Protein AF-A0A920TBV3-F1 (afdb_monomer)

Radius of gyration: 23.49 Å; Cα contacts (8 Å, |Δi|>4): 443; chains: 1; bounding box: 62×36×68 Å

Nearest PDB structures (foldseek):
  8fx2-assembly1_B  TM=3.807E-01  e=3.165E-02  Trypanosoma cruzi strain CL Brener

Solvent-accessible surface area (backbone atoms only — not comparable to full-atom values): 13407 Å² total; per-residue (Å²): 108,75,65,58,56,52,47,64,59,54,73,73,50,87,74,65,96,73,76,59,89,87,76,47,72,62,68,48,70,48,82,49,73,48,79,57,37,77,39,73,70,35,31,62,50,52,46,48,51,38,31,57,55,34,63,63,58,87,70,88,79,91,67,66,58,40,79,36,82,39,82,40,83,41,77,34,73,64,90,49,93,34,76,65,53,55,53,36,45,74,73,77,37,82,72,70,60,22,64,44,75,42,77,39,79,41,80,35,70,49,80,57,41,19,37,40,36,37,51,46,20,62,88,33,66,90,49,45,37,37,52,49,23,22,48,67,77,38,49,93,36,40,36,83,44,40,33,31,28,8,52,51,67,45,83,38,44,64,67,44,49,69,61,22,60,41,68,24,32,54,38,60,35,42,58,36,52,26,51,51,32,63,76,69,64,54,58,32,38,34,41,38,37,67,45,81,33,58,66,62,55,76,70,36,34,51,49,38,52,75,18,46,26,29,39,36,30,46,54,85,74,80,69,87,38,43,53,63,90,40,44,79,42,79,43,69,30,59,76,133

Sequence (240 aa):
MLFEAVRRIVEEWPQPPEPIPGRSLSDVIEETGFEVRKHRSCRRELRWIFRRIGGRTFGGGGGPRRLSPRPSPVATPVPTFDRRSVVMRALGTVPLLYRHEVTGREWAPHDEKVHVYLDVSGSMDAVIASVYGAVLDSLEFVHGRIHLFSTKVKDISLRQLSYGACESTGGTSIGCVAEHIREHRVQKAVILTDGYVGIPNGDDEKVLRDTRLGVALVGDMQTGSDLAEVADEWVKLQVD

Mean predicted aligned error: 12.9 Å

pLDDT: mean 80.92, std 16.46, range [40.19, 97.69]

Secondary structure (DSSP, 8-state):
-HHHHHHHHHTTSPPPSSPPTTTSGGGPPEEEE-PPP--STTHHHHHHHHHHHHT--SS---PPEEEEEEEEEEEESS----HHHHHHHHTT---S-EEEEEEEEEEEE---PEEEEEE-SGGGTTTHHHHHHHHHTTGGGEEEEEEEESSSEEEEEHHHHHTTEEEE-S---SHHHHHHHHHHT--EEEEEESS-S----HHHHHHHHHSEEEEEEESS--S--TTTTT-SEEEEE---

Foldseek 3Di:
DVVVVVVVVVVPDDDDPDDDPPPDLLNDKDKDFDAADQDDQQQVQVLVQLCVLQPVDPDDDDAQWAFAFDWDKDWDQDDDDDPVQVVCVVVVHHDSTDIDTDRGRDRHGPLPAAAEEEEPAPVCVVPLSNVLNSCLSNVSRYDQWHFYDFPATDTDGNVCSNRGIDIGSNHAALQNVLVVCVVVVAQTYEYEELQPRAADDDSSLVSLQNHQYEYEHEDDDPPCGSCNSRYPYYHYRDGD

Structure (mmCIF, N/CA/C/O backbone):
data_AF-A0A920TBV3-F1
#
_entry.id   AF-A0A920TBV3-F1
#
loop_
_atom_site.group_PDB
_atom_site.id
_atom_site.type_symbol
_atom_site.label_atom_id
_atom_site.label_alt_id
_atom_site.label_comp_id
_atom_site.label_asym_id
_atom_site.label_entity_id
_atom_site.label_seq_id
_atom_site.pdbx_PDB_ins_code
_atom_site.Cartn_x
_atom_site.Cartn_y
_atom_site.Cartn_z
_atom_site.occupancy
_atom_site.B_iso_or_equiv
_atom_site.auth_seq_id
_atom_site.auth_comp_id
_atom_site.auth_asym_id
_atom_site.auth_atom_id
_atom_site.pdbx_PDB_model_num
ATOM 1 N N . MET A 1 1 ? 19.435 18.647 -12.307 1.00 49.31 1 MET A N 1
ATOM 2 C CA . MET A 1 1 ? 19.926 19.326 -13.533 1.00 49.31 1 MET A CA 1
ATOM 3 C C . MET A 1 1 ? 20.751 18.406 -14.438 1.00 49.31 1 MET A C 1
ATOM 5 O O . MET A 1 1 ? 20.175 17.887 -15.378 1.00 49.31 1 MET A O 1
ATOM 9 N N . LEU A 1 2 ? 22.052 18.155 -14.201 1.00 41.00 2 LEU A N 1
ATOM 10 C CA . LEU A 1 2 ? 22.854 17.307 -15.114 1.00 41.00 2 LEU A CA 1
ATOM 11 C C . LEU A 1 2 ? 22.461 15.822 -15.030 1.00 41.00 2 LEU A C 1
ATOM 13 O O . LEU A 1 2 ? 22.341 15.155 -16.049 1.00 41.00 2 LEU A O 1
ATOM 17 N N . PHE A 1 3 ? 22.213 15.329 -13.816 1.00 40.84 3 PHE A N 1
ATOM 18 C CA . PHE A 1 3 ? 21.870 13.927 -13.576 1.00 40.84 3 PHE A CA 1
ATOM 19 C C . PHE A 1 3 ? 20.485 13.560 -14.132 1.00 40.84 3 PHE A C 1
ATOM 21 O O . PHE A 1 3 ? 20.364 12.585 -14.860 1.00 40.84 3 PHE A O 1
ATOM 28 N N . GLU A 1 4 ? 19.469 14.398 -13.902 1.00 42.03 4 GLU A N 1
ATOM 29 C CA . GLU A 1 4 ? 18.133 14.239 -14.509 1.00 42.03 4 GLU A CA 1
ATOM 30 C C . GLU A 1 4 ? 18.167 14.302 -16.038 1.00 42.03 4 GLU A C 1
ATOM 32 O O . GLU A 1 4 ? 17.488 13.520 -16.695 1.00 42.03 4 GLU A O 1
ATOM 37 N N . ALA A 1 5 ? 18.964 15.209 -16.617 1.00 45.03 5 ALA A N 1
ATOM 38 C CA . ALA A 1 5 ? 19.096 15.313 -18.068 1.00 45.03 5 ALA A CA 1
ATOM 39 C C . ALA A 1 5 ? 19.735 14.051 -18.666 1.00 45.03 5 ALA A C 1
ATOM 41 O O . ALA A 1 5 ? 19.277 13.562 -19.692 1.00 45.03 5 ALA A O 1
ATOM 42 N N . VAL A 1 6 ? 20.752 13.495 -18.000 1.00 53.72 6 VAL A N 1
ATOM 43 C CA . VAL A 1 6 ? 21.369 12.222 -18.393 1.00 53.72 6 VAL A CA 1
ATOM 44 C C . VAL A 1 6 ? 20.390 11.058 -18.205 1.00 53.72 6 VAL A C 1
ATOM 46 O O . VAL A 1 6 ? 20.301 10.210 -19.087 1.00 53.72 6 VAL A O 1
ATOM 49 N N . ARG A 1 7 ? 19.603 11.032 -17.121 1.00 49.56 7 ARG A N 1
ATOM 50 C CA . ARG A 1 7 ? 18.625 9.964 -16.853 1.00 49.56 7 ARG A CA 1
ATOM 51 C C . ARG A 1 7 ? 17.539 9.897 -17.926 1.00 49.56 7 ARG A C 1
ATOM 53 O O . ARG A 1 7 ? 17.288 8.825 -18.463 1.00 49.56 7 ARG A O 1
ATOM 60 N N . ARG A 1 8 ? 16.997 11.053 -18.317 1.00 53.03 8 ARG A N 1
ATOM 61 C CA . ARG A 1 8 ? 15.978 11.173 -19.372 1.00 53.03 8 ARG A CA 1
ATOM 62 C C . ARG A 1 8 ? 16.467 10.679 -20.737 1.00 53.03 8 ARG A C 1
ATOM 64 O O . ARG A 1 8 ? 15.687 10.153 -21.513 1.00 53.03 8 ARG A O 1
ATOM 71 N N . ILE A 1 9 ? 17.763 10.840 -21.019 1.00 58.75 9 ILE A N 1
ATOM 72 C CA . ILE A 1 9 ? 18.403 10.342 -22.249 1.00 58.75 9 ILE A CA 1
ATOM 73 C C . ILE A 1 9 ? 18.605 8.820 -22.187 1.00 58.75 9 ILE A C 1
ATOM 75 O O . ILE A 1 9 ? 18.466 8.135 -23.195 1.00 58.75 9 ILE A O 1
ATOM 79 N N . VAL A 1 10 ? 18.945 8.279 -21.014 1.00 56.09 10 VAL A N 1
ATOM 80 C CA . VAL A 1 10 ? 19.220 6.844 -20.832 1.00 56.09 10 VAL A CA 1
ATOM 81 C C . VAL A 1 10 ? 17.932 6.010 -20.787 1.00 56.09 10 VAL A C 1
ATOM 83 O O . VAL A 1 10 ? 17.954 4.861 -21.219 1.00 56.09 10 VAL A O 1
ATOM 86 N N . GLU A 1 11 ? 16.812 6.583 -20.334 1.00 56.66 11 GLU A N 1
ATOM 87 C CA . GLU A 1 11 ? 15.482 5.945 -20.333 1.00 56.66 11 GLU A CA 1
ATOM 88 C C . GLU A 1 11 ? 14.996 5.550 -21.746 1.00 56.66 11 GLU A C 1
ATOM 90 O O . GLU A 1 11 ? 14.271 4.568 -21.887 1.00 56.66 11 GLU A O 1
ATOM 95 N N . GLU A 1 12 ? 15.433 6.252 -22.799 1.00 52.28 12 GLU A N 1
ATOM 96 C CA . GLU A 1 12 ? 15.078 5.950 -24.199 1.00 52.28 12 GLU A CA 1
ATOM 97 C C . GLU A 1 12 ? 15.989 4.892 -24.858 1.00 52.28 12 GLU A C 1
ATOM 99 O O . GLU A 1 12 ? 15.720 4.447 -25.979 1.00 52.28 12 GLU A O 1
ATOM 104 N N . TRP A 1 13 ? 17.077 4.470 -24.202 1.00 60.38 13 TRP A N 1
ATOM 105 C CA . TRP A 1 13 ? 18.029 3.528 -24.795 1.00 60.38 13 TRP A CA 1
ATOM 106 C C . TRP A 1 13 ? 17.549 2.078 -24.609 1.00 60.38 13 TRP A C 1
ATOM 108 O O . TRP A 1 13 ? 17.275 1.678 -23.474 1.00 60.38 13 TRP A O 1
ATOM 118 N N . PRO A 1 14 ? 17.489 1.241 -25.668 1.00 49.69 14 PRO A N 1
ATOM 119 C CA . PRO A 1 14 ? 17.268 -0.195 -25.517 1.00 49.69 14 PRO A CA 1
ATOM 120 C C . PRO A 1 14 ? 18.232 -0.801 -24.498 1.00 49.69 14 PRO A C 1
ATOM 122 O O . PRO A 1 14 ? 19.454 -0.769 -24.677 1.00 49.69 14 PRO A O 1
ATOM 125 N N . GLN A 1 15 ? 17.667 -1.363 -23.430 1.00 56.78 15 GLN A N 1
ATOM 126 C CA . GLN A 1 15 ? 18.458 -2.062 -22.431 1.00 56.78 15 GLN A CA 1
ATOM 127 C C . GLN A 1 15 ? 19.071 -3.327 -23.044 1.00 56.78 15 GLN A C 1
ATOM 129 O O . GLN A 1 15 ? 18.420 -4.005 -23.848 1.00 56.78 15 GLN A O 1
ATOM 134 N N . PRO A 1 16 ? 20.329 -3.654 -22.700 1.00 56.53 16 PRO A N 1
ATOM 135 C CA . PRO A 1 16 ? 20.954 -4.876 -23.173 1.00 56.53 16 PRO A CA 1
ATOM 136 C C . PRO A 1 16 ? 20.137 -6.098 -22.715 1.00 56.53 16 PRO A C 1
ATOM 138 O O . PRO A 1 16 ? 19.630 -6.101 -21.593 1.00 56.53 16 PRO A O 1
ATOM 141 N N . PRO A 1 17 ? 20.030 -7.145 -23.553 1.00 53.00 17 PRO A N 1
ATOM 142 C CA . PRO A 1 17 ? 19.180 -8.309 -23.289 1.00 53.00 17 PRO A CA 1
ATOM 143 C C . PRO A 1 17 ? 19.565 -9.083 -22.017 1.00 53.00 17 PRO A C 1
ATOM 145 O O . PRO A 1 17 ? 18.722 -9.770 -21.452 1.00 53.00 17 PRO A O 1
ATOM 148 N N . GLU A 1 18 ? 20.805 -8.938 -21.540 1.00 51.25 18 GLU A N 1
ATOM 149 C CA . GLU A 1 18 ? 21.255 -9.426 -20.233 1.00 51.25 18 GLU A CA 1
ATOM 150 C C . GLU A 1 18 ? 21.965 -8.290 -19.472 1.00 51.25 18 GLU A C 1
ATOM 152 O O . GLU A 1 18 ? 23.144 -8.007 -19.720 1.00 51.25 18 GLU A O 1
ATOM 157 N N . PRO A 1 19 ? 21.267 -7.587 -18.563 1.00 54.66 19 PRO A N 1
ATOM 158 C CA . PRO A 1 19 ? 21.886 -6.567 -17.733 1.00 54.66 19 PRO A CA 1
ATOM 159 C C . PRO A 1 19 ? 22.859 -7.205 -16.733 1.00 54.66 19 PRO A C 1
ATOM 161 O O . PRO A 1 19 ? 22.507 -8.112 -15.983 1.00 54.66 19 PRO A O 1
ATOM 164 N N . ILE A 1 20 ? 24.101 -6.712 -16.705 1.00 50.09 20 ILE A N 1
ATOM 165 C CA . ILE A 1 20 ? 25.122 -7.159 -15.749 1.00 50.09 20 ILE A CA 1
ATOM 166 C C . ILE A 1 20 ? 24.828 -6.512 -14.383 1.00 50.09 20 ILE A C 1
ATOM 168 O O . ILE A 1 20 ? 24.880 -5.277 -14.294 1.00 50.09 20 ILE A O 1
ATOM 172 N N . PRO A 1 21 ? 24.586 -7.301 -13.316 1.00 45.06 21 PRO A N 1
ATOM 173 C CA . PRO A 1 21 ? 24.271 -6.771 -11.992 1.00 45.06 21 PRO A CA 1
ATOM 174 C C . PRO A 1 21 ? 25.333 -5.779 -11.500 1.00 45.06 21 PRO A C 1
ATOM 176 O O . PRO A 1 21 ? 26.530 -6.078 -11.514 1.00 45.06 21 PRO A O 1
ATOM 179 N N . GLY A 1 22 ? 24.905 -4.590 -11.067 1.00 47.72 22 GLY A N 1
ATOM 180 C CA . GLY A 1 22 ? 25.794 -3.581 -10.473 1.00 47.72 22 GLY A CA 1
ATOM 181 C C . GLY A 1 22 ? 26.570 -2.704 -11.465 1.00 47.72 22 GLY A C 1
ATOM 182 O O . GLY A 1 22 ? 27.401 -1.902 -11.039 1.00 47.72 22 GLY A O 1
ATOM 183 N N . ARG A 1 23 ? 26.312 -2.821 -12.777 1.00 48.50 23 ARG A N 1
ATOM 184 C CA . ARG A 1 23 ? 26.800 -1.873 -13.803 1.00 48.50 23 ARG A CA 1
ATOM 185 C C . ARG A 1 23 ? 25.695 -1.052 -14.468 1.00 48.50 23 ARG A C 1
ATOM 187 O O . ARG A 1 23 ? 26.009 -0.140 -15.230 1.00 48.50 23 ARG A O 1
ATOM 194 N N . SER A 1 24 ? 24.430 -1.353 -14.179 1.00 52.62 24 SER A N 1
ATOM 195 C CA . SER A 1 24 ? 23.296 -0.549 -14.626 1.00 52.62 24 SER A CA 1
ATOM 196 C C . SER A 1 24 ? 23.027 0.590 -13.641 1.00 52.62 24 SER A C 1
ATOM 198 O O . SER A 1 24 ? 22.967 0.364 -12.433 1.00 52.62 24 SER A O 1
ATOM 200 N N . LE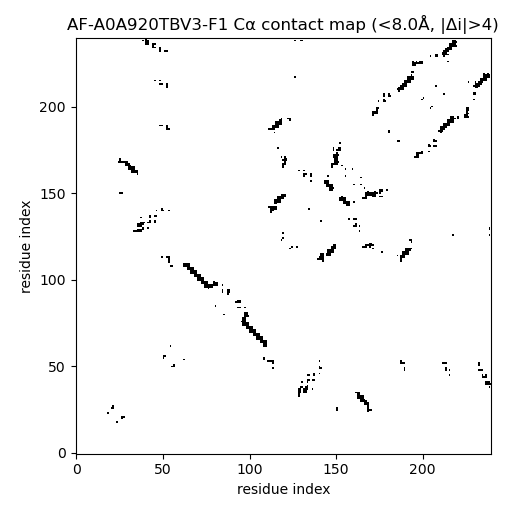U A 1 25 ? 22.815 1.813 -14.142 1.00 53.03 25 LEU A N 1
ATOM 201 C CA . LEU A 1 25 ? 22.320 2.928 -13.319 1.00 53.03 25 LEU A CA 1
ATOM 202 C C . LEU A 1 25 ? 20.953 2.598 -12.690 1.00 53.03 25 LEU A C 1
ATOM 204 O O . LEU A 1 25 ? 20.661 3.079 -11.604 1.00 53.03 25 LEU A O 1
ATOM 208 N N . SER A 1 26 ? 20.171 1.706 -13.314 1.00 52.00 26 SER A N 1
ATOM 209 C CA . SER A 1 26 ? 18.877 1.214 -12.817 1.00 52.00 26 SER A CA 1
ATOM 210 C C . SER A 1 26 ? 18.967 0.372 -11.535 1.00 52.00 26 SER A C 1
ATOM 212 O O . SER A 1 26 ? 17.932 0.006 -10.983 1.00 52.00 26 SER A O 1
ATOM 214 N N . ASP A 1 27 ? 20.175 0.004 -11.091 1.00 54.09 27 ASP A N 1
ATOM 215 C CA . ASP A 1 27 ? 20.407 -0.768 -9.863 1.00 54.09 27 ASP A CA 1
ATOM 216 C C . ASP A 1 27 ? 20.776 0.107 -8.655 1.00 54.09 27 ASP A C 1
ATOM 218 O O . ASP A 1 27 ? 20.788 -0.397 -7.528 1.00 54.09 27 ASP A O 1
ATOM 222 N N . VAL A 1 28 ? 21.106 1.385 -8.872 1.00 62.38 28 VAL A N 1
ATOM 223 C CA . VAL A 1 28 ? 21.530 2.302 -7.807 1.00 62.38 28 VAL A CA 1
ATOM 224 C C . VAL A 1 28 ? 20.290 2.878 -7.130 1.00 62.38 28 VAL A C 1
ATOM 226 O O . VAL A 1 28 ? 19.485 3.543 -7.771 1.00 62.38 28 VAL A O 1
ATOM 229 N N . ILE A 1 29 ? 20.134 2.605 -5.835 1.00 63.88 29 ILE A N 1
ATOM 230 C CA . ILE A 1 29 ? 19.039 3.147 -5.025 1.00 63.88 29 ILE A CA 1
ATOM 231 C C . ILE A 1 29 ? 19.436 4.542 -4.542 1.00 63.88 29 ILE A C 1
ATOM 233 O O . ILE A 1 29 ? 20.447 4.700 -3.856 1.00 63.88 29 ILE A O 1
ATOM 237 N N . GLU A 1 30 ? 18.625 5.540 -4.874 1.00 70.44 30 GLU A N 1
ATOM 238 C CA . GLU A 1 30 ? 18.703 6.877 -4.297 1.00 70.44 30 GLU A CA 1
ATOM 239 C C . GLU A 1 30 ? 17.769 6.963 -3.082 1.00 70.44 30 GLU A C 1
ATOM 241 O O . GLU A 1 30 ? 16.560 6.745 -3.190 1.00 70.44 30 GLU A O 1
ATOM 246 N N . GLU A 1 31 ? 18.333 7.279 -1.912 1.00 75.00 31 GLU A N 1
ATOM 247 C CA . GLU A 1 31 ? 17.559 7.575 -0.704 1.00 75.00 31 GLU A CA 1
ATOM 248 C C . GLU A 1 31 ? 17.212 9.068 -0.675 1.00 75.00 31 GLU A C 1
ATOM 250 O O . GLU A 1 31 ? 18.088 9.934 -0.609 1.00 75.00 31 GLU A O 1
ATOM 255 N N . THR A 1 32 ? 15.920 9.381 -0.707 1.00 78.38 32 THR A N 1
ATOM 256 C CA . THR A 1 32 ? 15.399 10.748 -0.645 1.00 78.38 32 THR A CA 1
ATOM 257 C C . THR A 1 32 ? 14.292 10.865 0.403 1.00 78.38 32 THR A C 1
ATOM 259 O O . THR A 1 32 ? 13.754 9.877 0.910 1.00 78.38 32 THR A O 1
ATOM 262 N N . GLY A 1 33 ? 13.971 12.102 0.785 1.00 77.81 33 GLY A N 1
ATOM 263 C CA . GLY A 1 33 ? 12.898 12.399 1.726 1.00 77.81 33 GLY A CA 1
ATOM 264 C C . GLY A 1 33 ? 12.093 13.612 1.282 1.00 77.81 33 GLY A C 1
ATOM 265 O O . GLY A 1 33 ? 12.650 14.560 0.730 1.00 77.81 33 GLY A O 1
ATOM 266 N N . PHE A 1 34 ? 10.789 13.597 1.545 1.00 85.12 34 PHE A N 1
ATOM 267 C CA . PHE A 1 34 ? 9.892 14.719 1.264 1.00 85.12 34 PHE A CA 1
ATOM 268 C C . PHE A 1 34 ? 8.886 14.937 2.398 1.00 85.12 34 PHE A C 1
ATOM 270 O O . PHE A 1 34 ? 8.610 14.051 3.204 1.00 85.12 34 PHE A O 1
ATOM 277 N N . GLU A 1 35 ? 8.297 16.131 2.464 1.00 84.88 35 GLU A N 1
ATOM 278 C CA . GLU A 1 35 ? 7.213 16.401 3.408 1.00 84.88 35 GLU A CA 1
ATOM 279 C C . GLU A 1 35 ? 5.905 15.763 2.920 1.00 84.88 35 GLU A C 1
ATOM 281 O O . GLU A 1 35 ? 5.430 16.035 1.815 1.00 84.88 35 GLU A O 1
ATOM 286 N N . VAL A 1 36 ? 5.300 14.914 3.753 1.00 84.00 36 VAL A N 1
ATOM 287 C CA . VAL A 1 36 ? 4.066 14.204 3.402 1.00 84.00 36 VAL A CA 1
ATOM 288 C C . VAL A 1 36 ? 2.861 15.140 3.479 1.00 84.00 36 VAL A C 1
ATOM 290 O O . VAL A 1 36 ? 2.562 15.710 4.530 1.00 84.00 36 VAL A O 1
ATOM 293 N N . ARG A 1 37 ? 2.102 15.238 2.383 1.00 78.62 37 ARG A N 1
ATOM 294 C CA . ARG A 1 37 ? 0.904 16.083 2.294 1.00 78.62 37 ARG A CA 1
ATOM 295 C C . ARG A 1 37 ? -0.355 15.241 2.422 1.00 78.62 37 ARG A C 1
ATOM 297 O O . ARG A 1 37 ? -0.585 14.310 1.660 1.00 78.62 37 ARG A O 1
ATOM 304 N N . LYS A 1 38 ? -1.226 15.581 3.374 1.00 71.56 38 LYS A N 1
ATOM 305 C CA . LYS A 1 38 ? -2.523 14.903 3.516 1.00 71.56 38 LYS A CA 1
ATOM 306 C C . LYS A 1 38 ? -3.524 15.452 2.508 1.00 71.56 38 LYS A C 1
ATOM 308 O O . LYS A 1 38 ? -4.076 16.529 2.723 1.00 71.56 38 LYS A O 1
ATOM 313 N N . HIS A 1 39 ? -3.798 14.692 1.451 1.00 67.69 39 HIS A N 1
ATOM 314 C CA . HIS A 1 39 ? -4.766 15.081 0.431 1.00 67.69 39 HIS A CA 1
ATOM 315 C C . HIS A 1 39 ? -6.137 14.421 0.644 1.00 67.69 39 HIS A C 1
ATOM 317 O O . HIS A 1 39 ? -6.237 13.219 0.897 1.00 67.69 39 HIS A O 1
ATOM 323 N N . ARG A 1 40 ? -7.224 15.202 0.561 1.00 66.31 40 ARG A N 1
ATOM 324 C CA . ARG A 1 40 ? -8.587 14.681 0.792 1.00 66.31 40 ARG A CA 1
ATOM 325 C C . ARG A 1 40 ? -9.162 13.950 -0.420 1.00 66.31 40 ARG A C 1
ATOM 327 O O . ARG A 1 40 ? -9.935 13.018 -0.207 1.00 66.31 40 ARG A O 1
ATOM 334 N N . SER A 1 41 ? -8.800 14.357 -1.639 1.00 69.44 41 SER A N 1
ATOM 335 C CA . SER A 1 41 ? -9.405 13.841 -2.876 1.00 69.44 41 SER A CA 1
ATOM 336 C C . SER A 1 41 ? -9.110 12.364 -3.126 1.00 69.44 41 SER A C 1
ATOM 338 O O . SER A 1 41 ? -10.007 11.697 -3.599 1.00 69.44 41 SER A O 1
ATOM 340 N N . CYS A 1 42 ? -7.931 11.837 -2.764 1.00 78.25 42 CYS A N 1
ATOM 341 C CA . CYS A 1 42 ? -7.560 10.429 -2.998 1.00 78.25 42 CYS A CA 1
ATOM 342 C C . CYS A 1 42 ? -7.999 9.483 -1.875 1.00 78.25 42 CYS A C 1
ATOM 344 O O . CYS A 1 42 ? -7.968 8.257 -2.010 1.00 78.25 42 CYS A O 1
ATOM 346 N N . ARG A 1 43 ? -8.347 10.042 -0.709 1.00 84.44 43 ARG A N 1
ATOM 347 C CA . ARG A 1 43 ? -8.594 9.266 0.510 1.00 84.44 43 ARG A CA 1
ATOM 348 C C . ARG A 1 43 ? -9.794 8.337 0.344 1.00 84.44 43 ARG A C 1
ATOM 350 O O . ARG A 1 43 ? -9.785 7.224 0.864 1.00 84.44 43 ARG A O 1
ATOM 357 N N . ARG A 1 44 ? -10.859 8.790 -0.318 1.00 88.75 44 ARG A N 1
ATOM 358 C CA . ARG A 1 44 ? -12.102 8.015 -0.441 1.00 88.75 44 ARG A CA 1
ATOM 359 C C . ARG A 1 44 ? -11.888 6.778 -1.316 1.00 88.75 44 ARG A C 1
ATOM 361 O O . ARG A 1 44 ? -12.344 5.697 -0.957 1.00 88.75 44 ARG A O 1
ATOM 368 N N . GLU A 1 45 ? -11.160 6.949 -2.403 1.00 91.50 45 GLU A N 1
ATOM 369 C CA . GLU A 1 45 ? -10.853 5.987 -3.452 1.00 91.50 45 GLU A CA 1
ATOM 370 C C . GLU A 1 45 ? -9.896 4.917 -2.919 1.00 91.50 45 GLU A C 1
ATOM 372 O O . GLU A 1 45 ? -10.198 3.727 -3.014 1.00 91.50 45 GLU A O 1
ATOM 377 N N . LEU A 1 46 ? -8.824 5.322 -2.222 1.00 91.69 46 LEU A N 1
ATOM 378 C CA . LEU A 1 46 ? -7.929 4.380 -1.541 1.00 91.69 46 LEU A CA 1
ATOM 379 C C . LEU A 1 46 ? -8.652 3.566 -0.466 1.00 91.69 46 LEU A C 1
ATOM 381 O O . LEU A 1 46 ? -8.526 2.344 -0.400 1.00 91.69 46 LEU A O 1
ATOM 385 N N . ARG A 1 47 ? -9.469 4.216 0.370 1.00 90.69 47 ARG A N 1
ATOM 386 C CA . ARG A 1 47 ? -10.256 3.497 1.383 1.00 90.69 47 ARG A CA 1
ATOM 387 C C . ARG A 1 47 ? -11.243 2.530 0.744 1.00 90.69 47 ARG A C 1
ATOM 389 O O . ARG A 1 47 ? -11.488 1.463 1.306 1.00 90.69 47 ARG A O 1
ATOM 396 N N . TRP A 1 48 ? -11.829 2.897 -0.392 1.00 90.75 48 TRP A N 1
ATOM 397 C CA . TRP A 1 48 ? -12.730 2.027 -1.133 1.00 90.75 48 TRP A CA 1
ATOM 398 C C . TRP A 1 48 ? -11.995 0.777 -1.632 1.00 90.75 48 TRP A C 1
ATOM 400 O O . TRP A 1 48 ? -12.409 -0.329 -1.273 1.00 90.75 48 TRP A O 1
ATOM 410 N N . ILE A 1 49 ? -10.871 0.931 -2.344 1.00 92.88 49 ILE A N 1
ATOM 411 C CA . ILE A 1 49 ? -10.152 -0.216 -2.918 1.00 92.88 49 ILE A CA 1
ATOM 412 C C . ILE A 1 49 ? -9.523 -1.098 -1.833 1.00 92.88 49 ILE A C 1
ATOM 414 O O . ILE A 1 49 ? -9.677 -2.318 -1.873 1.00 92.88 49 ILE A O 1
ATOM 418 N N . PHE A 1 50 ? -8.939 -0.517 -0.776 1.00 92.00 50 PHE A N 1
ATOM 419 C CA . PHE A 1 50 ? -8.398 -1.299 0.341 1.00 92.00 50 PHE A CA 1
ATOM 420 C C . PHE A 1 50 ? -9.477 -2.113 1.056 1.00 92.00 50 PHE A C 1
ATOM 422 O O . PHE A 1 50 ? -9.248 -3.262 1.432 1.00 92.00 50 PHE A O 1
ATOM 429 N N . ARG A 1 51 ? -10.686 -1.563 1.226 1.00 87.12 51 ARG A N 1
ATOM 430 C CA . ARG A 1 51 ? -11.810 -2.318 1.801 1.00 87.12 51 ARG A CA 1
ATOM 431 C C . ARG A 1 51 ? -12.282 -3.432 0.882 1.00 87.12 51 ARG A C 1
ATOM 433 O O . ARG A 1 51 ? -12.617 -4.514 1.373 1.00 87.12 51 ARG A O 1
ATOM 440 N N . ARG A 1 52 ? -12.340 -3.152 -0.420 1.00 87.69 52 ARG A N 1
ATOM 441 C CA . ARG A 1 52 ? -12.794 -4.088 -1.446 1.00 87.69 52 ARG A CA 1
ATOM 442 C C . ARG A 1 52 ? -11.870 -5.304 -1.509 1.00 87.69 52 ARG A C 1
ATOM 444 O O . ARG A 1 52 ? -12.355 -6.421 -1.328 1.00 87.69 52 ARG A O 1
ATOM 451 N N . ILE A 1 53 ? -10.561 -5.074 -1.623 1.00 89.56 53 ILE A N 1
ATOM 452 C CA . ILE A 1 53 ? -9.519 -6.112 -1.668 1.00 89.56 53 ILE A CA 1
ATOM 453 C C . ILE A 1 53 ? -9.329 -6.794 -0.306 1.00 89.56 53 ILE A C 1
ATOM 455 O O . ILE A 1 53 ? -9.316 -8.022 -0.218 1.00 89.56 53 ILE A O 1
ATOM 459 N N . GLY A 1 54 ? -9.300 -6.025 0.787 1.00 83.12 54 GLY A N 1
ATOM 460 C CA . GLY A 1 54 ? -9.150 -6.545 2.152 1.00 83.12 54 GLY A CA 1
ATOM 461 C C . GLY A 1 54 ? -10.284 -7.479 2.600 1.00 83.12 54 GLY A C 1
ATOM 462 O O . GLY A 1 54 ? -10.102 -8.281 3.516 1.00 83.12 54 GLY A O 1
ATOM 463 N N . GLY A 1 55 ? -11.443 -7.445 1.928 1.00 67.44 55 GLY A N 1
ATOM 464 C CA . GLY A 1 55 ? -12.588 -8.308 2.235 1.00 67.44 55 GLY A CA 1
ATOM 465 C C . GLY A 1 55 ? -13.568 -7.718 3.252 1.00 67.44 55 GLY A C 1
ATOM 466 O O . GLY A 1 55 ? -14.340 -8.455 3.860 1.00 67.44 55 GLY A O 1
ATOM 467 N N . ARG A 1 56 ? -13.589 -6.388 3.423 1.00 54.97 56 ARG A N 1
ATOM 468 C CA . ARG A 1 56 ? -14.681 -5.676 4.112 1.00 54.97 56 ARG A CA 1
ATOM 469 C C . ARG A 1 56 ? -15.757 -5.279 3.099 1.00 54.97 56 ARG A C 1
ATOM 471 O O . ARG A 1 56 ? -16.071 -4.093 2.956 1.00 54.97 56 ARG A O 1
ATOM 478 N N . THR A 1 57 ? -16.305 -6.248 2.369 1.00 43.97 57 THR A N 1
ATOM 479 C CA . THR A 1 57 ? -17.474 -6.002 1.520 1.00 43.97 57 THR A CA 1
ATOM 480 C C . THR A 1 57 ? -18.685 -5.656 2.387 1.00 43.97 57 THR A C 1
ATOM 482 O O . THR A 1 57 ? -18.964 -6.283 3.410 1.00 43.97 57 THR A O 1
ATOM 485 N N . PHE A 1 58 ? -19.397 -4.604 1.984 1.00 40.19 58 PHE A N 1
ATOM 486 C CA . PHE A 1 58 ? -20.784 -4.387 2.378 1.00 40.19 58 PHE A CA 1
ATOM 487 C C . PHE A 1 58 ? -21.596 -5.536 1.766 1.00 40.19 58 PHE A C 1
ATOM 489 O O . PHE A 1 58 ? -21.686 -5.624 0.547 1.00 40.19 58 PHE A O 1
ATOM 496 N N . GLY A 1 59 ? -22.144 -6.418 2.602 1.00 41.41 59 GLY A N 1
ATOM 497 C CA . GLY A 1 59 ? -22.996 -7.525 2.160 1.00 41.41 59 GLY A CA 1
ATOM 498 C C . GLY A 1 59 ? -22.233 -8.810 1.812 1.00 41.41 59 GLY A C 1
ATOM 499 O O . GLY A 1 59 ? -21.414 -8.835 0.905 1.00 41.41 59 GLY A O 1
ATOM 500 N N . GLY A 1 60 ? -22.529 -9.856 2.591 1.00 44.88 60 GLY A N 1
ATOM 501 C CA . GLY A 1 60 ? -22.347 -11.297 2.353 1.00 44.88 60 GLY A CA 1
ATOM 502 C C . GLY A 1 60 ? -21.282 -11.798 1.368 1.00 44.88 60 GLY A C 1
ATOM 503 O O . GLY A 1 60 ? -21.447 -11.678 0.163 1.00 44.88 60 GLY A O 1
ATOM 504 N N . GLY A 1 61 ? -20.289 -12.537 1.883 1.00 43.12 61 GLY A N 1
ATOM 505 C CA . GLY A 1 61 ? -19.576 -13.540 1.081 1.00 43.12 61 GLY A CA 1
ATOM 506 C C . GLY A 1 61 ? -18.167 -13.906 1.559 1.00 43.12 61 GLY A C 1
ATOM 507 O O . GLY A 1 61 ? -17.219 -13.170 1.326 1.00 43.12 61 GLY A O 1
ATOM 508 N N . GLY A 1 62 ? -18.030 -15.074 2.193 1.00 49.09 62 GLY A N 1
ATOM 509 C CA . GLY A 1 62 ? -16.956 -16.035 1.886 1.00 49.09 62 GLY A CA 1
ATOM 510 C C . GLY A 1 62 ? -15.516 -15.834 2.379 1.00 49.09 62 GLY A C 1
ATOM 511 O O . GLY A 1 62 ? -14.728 -16.755 2.204 1.00 49.09 62 GLY A O 1
ATOM 512 N N . GLY A 1 63 ? -15.129 -14.716 2.998 1.00 52.25 63 GLY A N 1
ATOM 513 C CA . GLY A 1 63 ? -13.773 -14.610 3.566 1.00 52.25 63 GLY A CA 1
ATOM 514 C C . GLY A 1 63 ? -13.571 -15.562 4.760 1.00 52.25 63 GLY A C 1
ATOM 515 O O . GLY A 1 63 ? -14.517 -15.725 5.542 1.00 52.25 63 GLY A O 1
ATOM 516 N N . PRO A 1 64 ? -12.376 -16.165 4.958 1.00 53.47 64 PRO A N 1
ATOM 517 C CA . PRO A 1 64 ? -12.111 -16.962 6.149 1.00 53.47 64 PRO A CA 1
ATOM 518 C C . PRO A 1 64 ? -12.419 -16.103 7.374 1.00 53.47 64 PRO A C 1
ATOM 520 O O . PRO A 1 64 ? -12.006 -14.948 7.472 1.00 53.47 64 PRO A O 1
ATOM 523 N N . ARG A 1 65 ? -13.228 -16.629 8.289 1.00 59.69 65 ARG A N 1
ATOM 524 C CA . ARG A 1 65 ? -13.514 -15.966 9.559 1.00 59.69 65 ARG A CA 1
ATOM 525 C C . ARG A 1 65 ? -12.621 -16.598 10.602 1.00 59.69 65 ARG A C 1
ATOM 527 O O . ARG A 1 65 ? -12.548 -17.821 10.686 1.00 59.69 65 ARG A O 1
ATOM 534 N N . ARG A 1 66 ? -11.959 -15.781 11.412 1.00 61.88 66 ARG A N 1
ATOM 535 C CA . ARG A 1 66 ? -11.212 -16.276 12.562 1.00 61.88 66 ARG A CA 1
ATOM 536 C C . ARG A 1 66 ? -11.994 -15.959 13.820 1.00 61.88 66 ARG A C 1
ATOM 538 O O . ARG A 1 66 ? -12.447 -14.833 14.023 1.00 61.88 66 ARG A O 1
ATOM 545 N N . LEU A 1 67 ? -12.127 -16.963 14.677 1.00 72.50 67 LEU A N 1
ATOM 546 C CA . LEU A 1 67 ? -12.637 -16.762 16.019 1.00 72.50 67 LEU A CA 1
ATOM 547 C C . LEU A 1 67 ? -11.652 -15.845 16.757 1.00 72.50 67 LEU A C 1
ATOM 549 O O . LEU A 1 67 ? -10.496 -16.210 16.980 1.00 72.50 67 LEU A O 1
ATOM 553 N N . SER A 1 68 ? -12.080 -14.626 17.065 1.00 66.56 68 SER A N 1
ATOM 554 C CA . SER A 1 68 ? -11.226 -13.608 17.677 1.00 66.56 68 SER A CA 1
ATOM 555 C C . SER A 1 68 ? -11.857 -13.101 18.974 1.00 66.56 68 SER A C 1
ATOM 557 O O . SER A 1 68 ? -13.076 -12.914 19.009 1.00 66.56 68 SER A O 1
ATOM 559 N N . PRO A 1 69 ? -11.066 -12.905 20.046 1.00 75.88 69 PRO A N 1
ATOM 560 C CA . PRO A 1 69 ? -11.546 -12.239 21.248 1.00 75.88 69 PRO A CA 1
ATOM 561 C C . PRO A 1 69 ? -11.917 -10.795 20.897 1.00 75.88 69 PRO A C 1
ATOM 563 O O . PRO A 1 69 ? -11.062 -10.038 20.434 1.00 75.88 69 PRO A O 1
ATOM 566 N N . ARG A 1 70 ? -13.178 -10.412 21.091 1.00 74.75 70 ARG A N 1
ATOM 567 C CA . ARG A 1 70 ? -13.637 -9.031 20.922 1.00 74.75 70 ARG A CA 1
ATOM 568 C C . ARG A 1 70 ? -14.431 -8.586 22.150 1.00 74.75 70 ARG A C 1
ATOM 570 O O . ARG A 1 70 ? -15.234 -9.375 22.653 1.00 74.75 70 ARG A O 1
ATOM 577 N N . PRO A 1 71 ? -14.221 -7.351 22.643 1.00 81.44 71 PRO A N 1
ATOM 578 C CA . PRO A 1 71 ? -15.093 -6.771 23.652 1.00 81.44 71 PRO A CA 1
ATOM 579 C C . PRO A 1 71 ? -16.495 -6.628 23.064 1.00 81.44 71 PRO A C 1
ATOM 581 O O . PRO A 1 71 ? -16.672 -5.987 22.027 1.00 81.44 71 PRO A O 1
ATOM 584 N N . SER A 1 72 ? -17.476 -7.237 23.717 1.00 82.88 72 SER A N 1
ATOM 585 C CA . SER A 1 72 ? -18.877 -7.154 23.326 1.00 82.88 72 SER A CA 1
ATOM 586 C C . SER A 1 72 ? -19.684 -6.656 24.526 1.00 82.88 72 SER A C 1
ATOM 588 O O . SER A 1 72 ? -19.546 -7.205 25.629 1.00 82.88 72 SER A O 1
ATOM 590 N N . PRO A 1 73 ? -20.477 -5.580 24.373 1.00 87.62 73 PRO A N 1
ATOM 591 C CA . PRO A 1 73 ? -21.288 -5.069 25.461 1.00 87.62 73 PRO A CA 1
ATOM 592 C C . PRO A 1 73 ? -22.429 -6.048 25.746 1.00 87.62 73 PRO A C 1
ATOM 594 O O . PRO A 1 73 ? -23.233 -6.358 24.871 1.00 87.62 73 PRO A O 1
ATOM 597 N N . VAL A 1 74 ? -22.535 -6.491 26.992 1.00 90.44 74 VAL A N 1
ATOM 598 C CA . VAL A 1 74 ? -23.607 -7.367 27.468 1.00 90.44 74 VAL A CA 1
ATOM 599 C C . VAL A 1 74 ? -24.360 -6.719 28.618 1.00 90.44 74 VAL A C 1
ATOM 601 O O . VAL A 1 74 ? -23.826 -5.902 29.371 1.00 90.44 74 VAL A O 1
ATOM 604 N N . ALA A 1 75 ? -25.628 -7.092 28.743 1.00 92.69 75 ALA A N 1
ATOM 605 C CA . ALA A 1 75 ? -26.460 -6.743 29.878 1.00 92.69 75 ALA A CA 1
ATOM 606 C C . ALA A 1 75 ? -26.328 -7.844 30.937 1.00 92.69 75 ALA A C 1
ATOM 608 O O . ALA A 1 75 ? -26.614 -9.006 30.658 1.00 92.69 75 ALA A O 1
ATOM 609 N N . THR A 1 76 ? -25.886 -7.489 32.140 1.00 91.06 76 THR A N 1
ATOM 610 C CA . THR A 1 76 ? -25.680 -8.435 33.246 1.00 91.06 76 THR A CA 1
ATOM 611 C C . THR A 1 76 ? -26.508 -8.033 34.465 1.00 91.06 76 THR A C 1
ATOM 613 O O . THR A 1 76 ? -26.658 -6.837 34.717 1.00 91.06 76 THR A O 1
ATOM 616 N N . PRO A 1 77 ? -27.041 -8.987 35.250 1.00 92.50 77 PRO A N 1
ATOM 617 C CA . PRO A 1 77 ? -27.668 -8.673 36.533 1.00 92.50 77 PRO A CA 1
ATOM 618 C C . PRO A 1 77 ? -26.650 -8.237 37.600 1.00 92.50 77 PRO A C 1
ATOM 620 O O . PRO A 1 77 ? -27.039 -7.709 38.638 1.00 92.50 77 PRO A O 1
ATOM 623 N N . VAL A 1 78 ? -25.349 -8.450 37.364 1.00 90.69 78 VAL A N 1
ATOM 624 C CA . VAL A 1 78 ? -24.278 -8.051 38.284 1.00 90.69 78 VAL A CA 1
ATOM 625 C C . VAL A 1 78 ? -24.124 -6.526 38.257 1.00 90.69 78 VAL A C 1
ATOM 627 O O . VAL A 1 78 ? -23.865 -5.976 37.187 1.00 90.69 78 VAL A O 1
ATOM 630 N N . PRO A 1 79 ? -24.242 -5.823 39.399 1.00 88.94 79 PRO A N 1
ATOM 631 C CA . PRO A 1 79 ? -24.086 -4.374 39.440 1.00 88.94 79 PRO A CA 1
ATOM 632 C C . PRO A 1 79 ? -22.703 -3.917 38.965 1.00 88.94 79 PRO A C 1
ATOM 634 O O . PRO A 1 79 ? -21.689 -4.238 39.581 1.00 88.94 79 PRO A O 1
ATOM 637 N N . THR A 1 80 ? -22.667 -3.122 37.897 1.00 87.00 80 THR A N 1
ATOM 638 C CA . THR A 1 80 ? -21.457 -2.457 37.394 1.00 87.00 80 THR A CA 1
ATOM 639 C C . THR A 1 80 ? -21.685 -0.955 37.296 1.00 87.00 80 THR A C 1
ATOM 641 O O . THR A 1 80 ? -22.818 -0.475 37.224 1.00 87.00 80 THR A O 1
ATOM 644 N N . PHE A 1 81 ? -20.603 -0.180 37.325 1.00 84.81 81 PHE A N 1
ATOM 645 C CA . PHE A 1 81 ? -20.707 1.261 37.151 1.00 84.81 81 PHE A CA 1
ATOM 646 C C . PHE A 1 81 ? -20.897 1.592 35.668 1.00 84.81 81 PHE A C 1
ATOM 648 O O . PHE A 1 81 ? -19.957 1.520 34.879 1.00 84.81 81 PHE A O 1
ATOM 655 N N . ASP A 1 82 ? -22.113 1.981 35.290 1.00 86.12 82 ASP A N 1
ATOM 656 C CA . ASP A 1 82 ? -22.401 2.531 33.967 1.00 86.12 82 ASP A CA 1
ATOM 657 C C . ASP A 1 82 ? -23.240 3.814 34.070 1.00 86.12 82 ASP A C 1
ATOM 659 O O . ASP A 1 82 ? -24.051 3.978 34.985 1.00 86.12 82 ASP A O 1
ATOM 663 N N . ARG A 1 83 ? -23.051 4.744 33.124 1.00 90.88 83 ARG A N 1
ATOM 664 C CA . ARG A 1 83 ? -23.688 6.075 33.165 1.00 90.88 83 ARG A CA 1
ATOM 665 C C . ARG A 1 83 ? -25.215 5.999 33.251 1.00 90.88 83 ARG A C 1
ATOM 667 O O . ARG A 1 83 ? -25.823 6.810 33.942 1.00 90.88 83 ARG A O 1
ATOM 674 N N . ARG A 1 84 ? -25.837 5.023 32.582 1.00 91.06 84 ARG A N 1
ATOM 675 C CA . ARG A 1 84 ? -27.293 4.840 32.601 1.00 91.06 84 ARG A CA 1
ATOM 676 C C . ARG A 1 84 ? -27.755 4.374 33.980 1.00 91.06 84 ARG A C 1
ATOM 678 O O . ARG A 1 84 ? -28.748 4.894 34.479 1.00 91.06 84 ARG A O 1
ATOM 685 N N . SER A 1 85 ? -27.034 3.442 34.605 1.00 91.81 85 SER A N 1
ATOM 686 C CA . SER A 1 85 ? -27.363 2.939 35.945 1.00 91.81 85 SER A CA 1
ATOM 687 C C . SER A 1 85 ? -27.330 4.038 37.016 1.00 91.81 85 SER A C 1
ATOM 689 O O . SER A 1 85 ? -28.209 4.075 37.876 1.00 91.81 85 SER A O 1
ATOM 691 N N . VAL A 1 86 ? -26.380 4.977 36.920 1.00 92.31 86 VAL A N 1
ATOM 692 C CA . VAL A 1 86 ? -26.281 6.142 37.816 1.00 92.31 86 VAL A CA 1
ATOM 693 C C . VAL A 1 86 ? -27.504 7.044 37.663 1.00 92.31 86 VAL A C 1
ATOM 695 O O . VAL A 1 86 ? -28.134 7.395 38.657 1.00 92.31 86 VAL A O 1
ATOM 698 N N . VAL A 1 87 ? -27.879 7.368 36.422 1.00 94.69 87 VAL A N 1
ATOM 699 C CA . VAL A 1 87 ? -29.051 8.208 36.134 1.00 94.69 87 VAL A CA 1
ATOM 700 C C . VAL A 1 87 ? -30.343 7.538 36.603 1.00 94.69 87 VAL A C 1
ATOM 702 O O . VAL A 1 87 ? -31.154 8.180 37.260 1.00 94.69 87 VAL A O 1
ATOM 705 N N . MET A 1 88 ? -30.527 6.242 36.330 1.00 93.38 88 MET A N 1
ATOM 706 C CA . MET A 1 88 ? -31.716 5.504 36.776 1.00 93.38 88 MET A CA 1
ATOM 707 C C . MET A 1 88 ? -31.863 5.534 38.297 1.00 93.38 88 MET A C 1
ATOM 709 O O . MET A 1 88 ? -32.947 5.830 38.794 1.00 93.38 88 MET A O 1
ATOM 713 N N . ARG A 1 89 ? -30.767 5.314 39.034 1.00 91.69 89 ARG A N 1
ATOM 714 C CA . ARG A 1 89 ? -30.776 5.384 40.501 1.00 91.69 89 ARG A CA 1
ATOM 715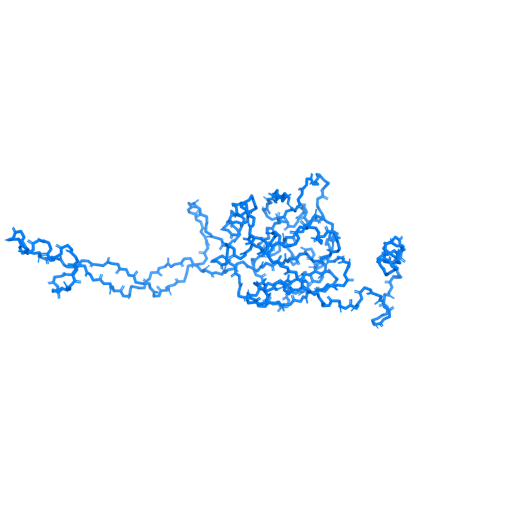 C C . ARG A 1 89 ? -31.078 6.789 41.014 1.00 91.69 89 ARG A C 1
ATOM 717 O O . ARG A 1 89 ? -31.842 6.921 41.963 1.00 91.69 89 ARG A O 1
ATOM 724 N N . ALA A 1 90 ? -30.535 7.827 40.375 1.00 94.44 90 ALA A N 1
ATOM 725 C CA . ALA A 1 90 ? -30.842 9.216 40.719 1.00 94.44 90 ALA A CA 1
ATOM 726 C C . ALA A 1 90 ? -32.331 9.559 40.514 1.00 94.44 90 ALA A C 1
ATOM 728 O O . ALA A 1 90 ? -32.884 10.363 41.256 1.00 94.44 90 ALA A O 1
ATOM 729 N N . LEU A 1 91 ? -32.991 8.905 39.555 1.00 96.44 91 LEU A N 1
ATOM 730 C CA . LEU A 1 91 ? -34.433 9.007 39.305 1.00 96.44 91 LEU A CA 1
ATOM 731 C C . LEU A 1 91 ? -35.278 8.066 40.189 1.00 96.44 91 LEU A C 1
ATOM 733 O O . LEU A 1 91 ? -36.462 7.877 39.925 1.00 96.44 91 LEU A O 1
ATOM 737 N N . GLY A 1 92 ? -34.689 7.430 41.208 1.00 95.44 92 GLY A N 1
ATOM 738 C CA . GLY A 1 92 ? -35.393 6.509 42.108 1.00 95.44 92 GLY A CA 1
ATOM 739 C C . GLY A 1 92 ? -35.707 5.136 41.501 1.00 95.44 92 GLY A C 1
ATOM 740 O O . GLY A 1 92 ? -36.473 4.370 42.077 1.00 95.44 92 GLY A O 1
ATOM 741 N N . THR A 1 93 ? -35.120 4.799 40.349 1.00 94.69 93 THR A N 1
ATOM 742 C CA . THR A 1 93 ? -35.308 3.507 39.675 1.00 94.69 93 THR A CA 1
ATOM 743 C C . THR A 1 93 ? -34.116 2.584 39.922 1.00 94.69 93 THR A C 1
ATOM 745 O O . THR A 1 93 ? -32.961 2.978 39.761 1.00 94.69 93 THR A O 1
ATOM 748 N N . VAL A 1 94 ? -34.375 1.317 40.254 1.00 91.88 94 VAL A N 1
ATOM 749 C CA . VAL A 1 94 ? -33.322 0.301 40.397 1.00 91.88 94 VAL A CA 1
ATOM 750 C C . VAL A 1 94 ? -33.139 -0.440 39.066 1.00 91.88 94 VAL A C 1
ATOM 752 O O . VAL A 1 94 ? -34.045 -1.161 38.648 1.00 91.88 94 VAL A O 1
ATOM 755 N N . PRO A 1 95 ? -31.991 -0.296 38.376 1.00 90.44 95 PRO A N 1
ATOM 756 C CA . PRO A 1 95 ? -31.734 -1.056 37.159 1.00 90.44 95 PRO A CA 1
ATOM 757 C C . PRO A 1 95 ? -31.515 -2.538 37.488 1.00 90.44 95 PRO A C 1
ATOM 759 O O . PRO A 1 95 ? -30.692 -2.881 38.337 1.00 90.44 95 PRO A O 1
ATOM 762 N N . LEU A 1 96 ? -32.234 -3.412 36.778 1.00 92.69 96 LEU A N 1
ATOM 763 C CA . LEU A 1 96 ? -32.075 -4.870 36.875 1.00 92.69 96 LEU A CA 1
ATOM 764 C C . LEU A 1 96 ? -30.911 -5.398 36.030 1.00 92.69 96 LEU A C 1
ATOM 766 O O . LEU A 1 96 ? -30.415 -6.490 36.280 1.00 92.69 96 LEU A O 1
ATOM 770 N N . LEU A 1 97 ? -30.493 -4.633 35.019 1.00 93.38 97 LEU A N 1
ATOM 771 C CA . LEU A 1 97 ? -29.428 -4.999 34.096 1.00 93.38 97 LEU A CA 1
ATOM 772 C C . LEU A 1 97 ? -28.438 -3.847 33.957 1.00 93.38 97 LEU A C 1
ATOM 774 O O . LEU A 1 97 ? -28.836 -2.709 33.694 1.00 93.38 97 LEU A O 1
ATOM 778 N N . TYR A 1 98 ? -27.159 -4.163 34.070 1.00 92.94 98 TYR A N 1
ATOM 779 C CA . TYR A 1 98 ? -26.043 -3.234 33.982 1.00 92.94 98 TYR A CA 1
ATOM 780 C C . TYR A 1 98 ? -25.226 -3.523 32.733 1.00 92.94 98 TYR A C 1
ATOM 782 O O . TYR A 1 98 ? -25.162 -4.666 32.268 1.00 92.94 98 TYR A O 1
ATOM 790 N N . ARG A 1 99 ? -24.621 -2.482 32.157 1.00 90.75 99 ARG A N 1
ATOM 791 C CA . ARG A 1 99 ? -23.744 -2.662 30.998 1.00 90.75 99 ARG A CA 1
ATOM 792 C C . ARG A 1 99 ? -22.390 -3.181 31.472 1.00 90.75 99 ARG A C 1
ATOM 794 O O . ARG A 1 99 ? -21.728 -2.557 32.299 1.00 90.75 99 ARG A O 1
ATOM 801 N N . HIS A 1 100 ? -21.959 -4.295 30.906 1.00 90.00 100 HIS A N 1
ATOM 802 C CA . HIS A 1 100 ? -20.633 -4.856 31.115 1.00 90.00 100 HIS A CA 1
ATOM 803 C C . HIS A 1 100 ? -19.989 -5.163 29.765 1.00 90.00 100 HIS A C 1
ATOM 805 O O . HIS A 1 100 ? -20.692 -5.353 28.775 1.00 90.00 100 HIS A O 1
ATOM 811 N N . GLU A 1 101 ? -18.663 -5.187 29.705 1.00 89.31 101 GLU A N 1
ATOM 812 C CA . GLU A 1 101 ? -17.937 -5.632 28.517 1.00 89.31 101 GLU A CA 1
ATOM 813 C C . GLU A 1 101 ? -17.357 -7.005 28.810 1.00 89.31 101 GLU A C 1
ATOM 815 O O . GLU A 1 101 ? -16.551 -7.164 29.723 1.00 89.31 101 GLU A O 1
ATOM 820 N N . VAL A 1 102 ? -17.791 -8.006 28.047 1.00 87.44 102 VAL A N 1
ATOM 821 C CA . VAL A 1 102 ? -17.191 -9.339 28.098 1.00 87.44 102 VAL A CA 1
ATOM 822 C C . VAL A 1 102 ? -16.365 -9.560 26.850 1.00 87.44 102 VAL A C 1
ATOM 824 O O . VAL A 1 102 ? -16.739 -9.153 25.749 1.00 87.44 102 VAL A O 1
ATOM 827 N N . THR A 1 103 ? -15.241 -10.244 27.014 1.00 83.88 103 THR A N 1
ATOM 828 C CA . THR A 1 103 ? -14.446 -10.704 25.881 1.00 83.88 103 THR A CA 1
ATOM 829 C C . THR A 1 103 ? -15.115 -11.942 25.293 1.00 83.88 103 THR A C 1
ATOM 831 O O . THR A 1 103 ? -14.851 -13.072 25.707 1.00 83.88 103 THR A O 1
ATOM 834 N N . GLY A 1 104 ? -16.018 -11.722 24.341 1.00 76.88 104 GLY A N 1
ATOM 835 C CA . GLY A 1 104 ? -16.651 -12.780 23.568 1.00 76.88 104 GLY A CA 1
ATOM 836 C C . GLY A 1 104 ? -15.700 -13.330 22.507 1.00 76.88 104 GLY A C 1
ATOM 837 O O . GLY A 1 104 ? -14.817 -12.631 22.008 1.00 76.88 104 GLY A O 1
ATOM 838 N N . ARG A 1 105 ? -15.874 -14.602 22.145 1.00 73.25 105 ARG A N 1
ATOM 839 C CA . ARG A 1 105 ? -15.239 -15.184 20.959 1.00 73.25 105 ARG A CA 1
ATOM 840 C C . ARG A 1 105 ? -16.203 -15.041 19.792 1.00 73.25 105 ARG A C 1
ATOM 842 O O . ARG A 1 105 ? -17.157 -15.805 19.688 1.00 73.25 105 ARG A O 1
ATOM 849 N N . GLU A 1 106 ? -15.955 -14.069 18.928 1.00 67.12 106 GLU A N 1
ATOM 850 C CA . GLU A 1 106 ? -16.801 -13.812 17.764 1.00 67.12 106 GLU A CA 1
ATOM 851 C C . GLU A 1 106 ? -16.075 -14.199 16.472 1.00 67.12 106 GLU A C 1
ATOM 853 O O . GLU A 1 106 ? -14.855 -14.039 16.342 1.00 67.12 106 GLU A O 1
ATOM 858 N N . TRP A 1 107 ? -16.835 -14.713 15.500 1.00 59.41 107 TRP A N 1
ATOM 859 C CA . TRP A 1 107 ? -16.355 -14.963 14.141 1.00 59.41 107 TRP A CA 1
ATOM 860 C C . TRP A 1 107 ? -16.147 -13.635 13.412 1.00 59.41 107 TRP A C 1
ATOM 862 O O . TRP A 1 107 ? -17.036 -13.131 12.716 1.00 59.41 107 TRP A O 1
ATOM 872 N N . ALA A 1 108 ? -14.953 -13.072 13.559 1.00 56.72 108 ALA A N 1
ATOM 873 C CA . ALA A 1 108 ? -14.556 -11.882 12.833 1.00 56.72 108 ALA A CA 1
ATOM 874 C C . ALA A 1 108 ? -14.010 -12.265 11.451 1.00 56.72 108 ALA A C 1
ATOM 876 O O . ALA A 1 108 ? -13.438 -13.348 11.301 1.00 56.72 108 ALA A O 1
ATOM 877 N N . PRO A 1 109 ? -14.150 -11.393 10.438 1.00 56.38 109 PRO A N 1
ATOM 878 C CA . PRO A 1 109 ? -13.382 -11.528 9.205 1.00 56.38 109 PRO A CA 1
ATOM 879 C C . PRO A 1 109 ? -11.896 -11.707 9.542 1.00 56.38 109 PRO A C 1
ATOM 881 O O . PRO A 1 109 ? -11.394 -11.033 10.445 1.00 56.38 109 PRO A O 1
ATOM 884 N N . HIS A 1 110 ? -11.205 -12.612 8.849 1.00 56.28 110 HIS A N 1
ATOM 885 C CA . HIS A 1 110 ? -9.747 -12.665 8.868 1.00 56.28 110 HIS A CA 1
ATOM 886 C C . HIS A 1 110 ? -9.242 -11.321 8.333 1.00 56.28 110 HIS A C 1
ATOM 888 O O . HIS A 1 110 ? -9.329 -11.046 7.135 1.00 56.28 110 HIS A O 1
ATOM 894 N N . ASP A 1 111 ? -8.814 -10.452 9.251 1.00 59.12 111 ASP A N 1
ATOM 895 C CA . ASP A 1 111 ? -8.347 -9.082 9.002 1.00 59.12 111 ASP A CA 1
ATOM 896 C C . ASP A 1 111 ? -6.933 -9.123 8.410 1.00 59.12 111 ASP A C 1
ATOM 898 O O . ASP A 1 111 ? -5.992 -8.532 8.930 1.00 59.12 111 ASP A O 1
ATOM 902 N N . GLU A 1 112 ? -6.763 -9.895 7.338 1.00 66.81 112 GLU A N 1
ATOM 903 C CA . GLU A 1 112 ? -5.554 -9.822 6.540 1.00 66.81 112 GLU A CA 1
ATOM 904 C C . GLU A 1 112 ? -5.600 -8.498 5.801 1.00 66.81 112 GLU A C 1
ATOM 906 O O . GLU A 1 112 ? -6.367 -8.302 4.848 1.00 66.81 112 GLU A O 1
ATOM 911 N N . LYS A 1 113 ? -4.844 -7.564 6.366 1.00 86.62 113 LYS A N 1
ATOM 912 C CA . LYS A 1 113 ? -4.644 -6.238 5.827 1.00 86.62 113 LYS A CA 1
ATOM 913 C C . LYS A 1 113 ? -3.979 -6.335 4.459 1.00 86.62 113 LYS A C 1
ATOM 915 O O . LYS A 1 113 ? -3.213 -7.253 4.186 1.00 86.62 113 LYS A O 1
ATOM 920 N N . VAL A 1 114 ? -4.283 -5.370 3.610 1.00 93.06 114 VAL A N 1
ATOM 921 C CA . VAL A 1 114 ? -3.795 -5.321 2.236 1.00 93.06 114 VAL A CA 1
ATOM 922 C C . VAL A 1 114 ? -2.320 -4.931 2.234 1.00 93.06 114 VAL A C 1
ATOM 924 O O . VAL A 1 114 ? -1.937 -3.954 2.883 1.00 93.06 114 VAL A O 1
ATOM 927 N N . HIS A 1 115 ? -1.504 -5.679 1.497 1.00 96.69 115 HIS A N 1
ATOM 928 C CA . HIS A 1 115 ? -0.139 -5.278 1.177 1.00 96.69 115 HIS A CA 1
ATOM 929 C C . HIS A 1 115 ? -0.183 -4.180 0.118 1.00 96.69 115 HIS A C 1
ATOM 931 O O . HIS A 1 115 ? -0.812 -4.343 -0.925 1.00 96.69 115 HIS A O 1
ATOM 937 N N . VAL A 1 116 ? 0.447 -3.044 0.397 1.00 97.69 116 VAL A N 1
ATOM 938 C CA . VAL A 1 116 ? 0.447 -1.903 -0.522 1.00 97.69 116 VAL A CA 1
ATOM 939 C C . VAL A 1 116 ? 1.798 -1.839 -1.209 1.00 97.69 116 VAL A C 1
ATOM 941 O O . VAL A 1 116 ? 2.812 -1.653 -0.534 1.00 97.69 116 VAL A O 1
ATOM 944 N N . TYR A 1 117 ? 1.777 -1.987 -2.530 1.00 97.62 117 TYR A N 1
ATOM 945 C CA . TYR A 1 117 ? 2.914 -1.756 -3.407 1.00 97.62 117 TYR A CA 1
ATOM 946 C C . TYR A 1 117 ? 2.788 -0.356 -3.985 1.00 97.62 117 TYR A C 1
ATOM 948 O O . TYR A 1 117 ? 1.796 -0.045 -4.643 1.00 97.62 117 TYR A O 1
ATOM 956 N N . LEU A 1 118 ? 3.749 0.503 -3.679 1.00 96.06 118 LEU A N 1
ATOM 957 C CA . LEU A 1 118 ? 3.717 1.907 -4.051 1.00 96.06 118 LEU A CA 1
ATOM 958 C C . LEU A 1 118 ? 4.841 2.216 -5.025 1.00 96.06 118 LEU A C 1
ATOM 960 O O . LEU A 1 118 ? 6.013 2.096 -4.676 1.00 96.06 118 LEU A O 1
ATOM 964 N N . ASP A 1 119 ? 4.451 2.622 -6.222 1.00 94.06 119 ASP A N 1
ATOM 965 C CA . ASP A 1 119 ? 5.355 3.060 -7.268 1.00 94.06 119 ASP A CA 1
ATOM 966 C C . ASP A 1 119 ? 6.049 4.353 -6.835 1.00 94.06 119 ASP A C 1
ATOM 968 O O . ASP A 1 119 ? 5.401 5.334 -6.455 1.00 94.06 119 ASP A O 1
ATOM 972 N N . VAL A 1 120 ? 7.376 4.315 -6.849 1.00 93.25 120 VAL A N 1
ATOM 973 C CA . VAL A 1 120 ? 8.262 5.444 -6.544 1.00 93.25 120 VAL A CA 1
ATOM 974 C C . VAL A 1 120 ? 9.185 5.756 -7.721 1.00 93.25 120 VAL A C 1
ATOM 976 O O . VAL A 1 120 ? 10.259 6.330 -7.543 1.00 93.25 120 VAL A O 1
ATOM 979 N N . SER A 1 121 ? 8.807 5.347 -8.931 1.00 88.81 121 SER A N 1
ATOM 980 C CA . SER A 1 121 ? 9.488 5.755 -10.156 1.00 88.81 121 SER A CA 1
ATOM 981 C C . SER A 1 121 ? 9.395 7.266 -10.378 1.00 88.81 121 SER A C 1
ATOM 983 O O . SER A 1 121 ? 8.582 7.966 -9.771 1.00 88.81 121 SER A O 1
ATOM 985 N N . GLY A 1 122 ? 10.240 7.793 -11.267 1.00 83.31 122 GLY A N 1
ATOM 986 C CA . GLY A 1 122 ? 10.350 9.240 -11.459 1.00 83.31 122 GLY A CA 1
ATOM 987 C C . GLY A 1 122 ? 9.069 9.944 -11.915 1.00 83.31 122 GLY A C 1
ATOM 988 O O . GLY A 1 122 ? 8.920 11.142 -11.691 1.00 83.31 122 GLY A O 1
ATOM 989 N N . SER A 1 123 ? 8.124 9.239 -12.540 1.00 83.88 123 SER A N 1
ATOM 990 C CA . SER A 1 123 ? 6.838 9.830 -12.933 1.00 83.88 123 SER A CA 1
ATOM 991 C C . SER A 1 123 ? 5.929 10.126 -11.735 1.00 83.88 123 SER A C 1
ATOM 993 O O . SER A 1 123 ? 5.046 10.983 -11.819 1.00 83.88 123 SER A O 1
ATOM 995 N N . MET A 1 124 ? 6.184 9.486 -10.592 1.00 87.06 124 MET A N 1
ATOM 996 C CA . MET A 1 124 ? 5.417 9.653 -9.362 1.00 87.06 124 MET A CA 1
ATOM 997 C C . MET A 1 124 ? 5.899 10.834 -8.505 1.00 87.06 124 MET A C 1
ATOM 999 O O . MET A 1 124 ? 5.188 11.229 -7.579 1.00 87.06 124 MET A O 1
ATOM 1003 N N . ASP A 1 125 ? 7.047 11.449 -8.814 1.00 86.88 125 ASP A N 1
ATOM 1004 C CA . ASP A 1 125 ? 7.695 12.484 -7.986 1.00 86.88 125 ASP A CA 1
ATOM 1005 C C . ASP A 1 125 ? 6.763 13.657 -7.631 1.00 86.88 125 ASP A C 1
ATOM 1007 O O . ASP A 1 125 ? 6.755 14.145 -6.498 1.00 86.88 125 ASP A O 1
ATOM 1011 N N . ALA A 1 126 ? 5.924 14.092 -8.575 1.00 86.00 126 ALA A N 1
ATOM 1012 C CA . ALA A 1 126 ? 5.001 15.210 -8.366 1.00 86.00 126 ALA A CA 1
ATOM 1013 C C . ALA A 1 126 ? 3.834 14.877 -7.415 1.00 86.00 126 ALA A C 1
ATOM 1015 O O . ALA A 1 126 ? 3.269 15.772 -6.785 1.00 86.00 126 ALA A O 1
ATOM 1016 N N . VAL A 1 127 ? 3.465 13.598 -7.302 1.00 87.81 127 VAL A N 1
ATOM 1017 C CA . VAL A 1 127 ? 2.228 13.138 -6.645 1.00 87.81 127 VAL A CA 1
ATOM 1018 C C . VAL A 1 127 ? 2.483 12.287 -5.400 1.00 87.81 127 VAL A C 1
ATOM 1020 O O . VAL A 1 127 ? 1.584 12.123 -4.568 1.00 87.81 127 VAL A O 1
ATOM 1023 N N . ILE A 1 128 ? 3.704 11.776 -5.222 1.00 89.38 128 ILE A N 1
ATOM 1024 C CA . ILE A 1 128 ? 4.051 10.785 -4.197 1.00 89.38 128 ILE A CA 1
ATOM 1025 C C . ILE A 1 128 ? 3.748 11.266 -2.772 1.00 89.38 128 ILE A C 1
ATOM 1027 O O . ILE A 1 128 ? 3.206 10.511 -1.961 1.00 89.38 128 ILE A O 1
ATOM 1031 N N . ALA A 1 129 ? 3.973 12.553 -2.485 1.00 89.94 129 ALA A N 1
ATOM 1032 C CA . ALA A 1 129 ? 3.672 13.151 -1.186 1.00 89.94 129 ALA A CA 1
ATOM 1033 C C . ALA A 1 129 ? 2.181 13.082 -0.826 1.00 89.94 129 ALA A C 1
ATOM 1035 O O . ALA A 1 129 ? 1.833 12.815 0.329 1.00 89.94 129 ALA A O 1
ATOM 1036 N N . SER A 1 130 ? 1.307 13.285 -1.813 1.00 89.00 130 SER A N 1
ATOM 1037 C CA . SER A 1 130 ? -0.147 13.206 -1.658 1.00 89.00 130 SER A CA 1
ATOM 1038 C C . SER A 1 130 ? -0.617 11.759 -1.508 1.00 89.00 130 SER A C 1
ATOM 1040 O O . SER A 1 130 ? -1.494 11.471 -0.686 1.00 89.00 130 SER A O 1
ATOM 1042 N N . VAL A 1 131 ? -0.004 10.831 -2.252 1.00 90.69 131 VAL A N 1
ATOM 1043 C CA . VAL A 1 131 ? -0.295 9.393 -2.158 1.00 90.69 131 VAL A CA 1
ATOM 1044 C C . VAL A 1 131 ? 0.094 8.849 -0.779 1.00 90.69 131 VAL A C 1
ATOM 1046 O O . VAL A 1 131 ? -0.735 8.209 -0.128 1.00 90.69 131 VAL A O 1
ATOM 1049 N N . TYR A 1 132 ? 1.287 9.184 -0.271 1.00 93.38 132 TYR A N 1
ATOM 1050 C CA . TYR A 1 132 ? 1.723 8.841 1.091 1.00 93.38 132 TYR A CA 1
ATOM 1051 C C . TYR A 1 132 ? 0.709 9.317 2.138 1.00 93.38 132 TYR A C 1
ATOM 1053 O O . TYR A 1 132 ? 0.290 8.546 3.006 1.00 93.38 132 TYR A O 1
ATOM 1061 N N . GLY A 1 133 ? 0.263 10.573 2.043 1.00 91.12 133 GLY A N 1
ATOM 1062 C CA . GLY A 1 133 ? -0.722 11.129 2.970 1.00 91.12 133 GLY A CA 1
ATOM 1063 C C . GLY A 1 133 ? -2.059 10.386 2.938 1.00 91.12 133 GLY A C 1
ATOM 1064 O O . GLY A 1 133 ? -2.639 10.104 3.988 1.00 91.12 133 GLY A O 1
ATOM 1065 N N . ALA A 1 134 ? -2.531 10.012 1.749 1.00 91.00 134 ALA A N 1
ATOM 1066 C CA . ALA A 1 134 ? -3.780 9.275 1.590 1.00 91.00 134 ALA A CA 1
ATOM 1067 C C . ALA A 1 134 ? -3.689 7.826 2.121 1.00 91.00 134 ALA A C 1
ATOM 1069 O O . ALA A 1 134 ? -4.654 7.321 2.714 1.00 91.00 134 ALA A O 1
ATOM 1070 N N . VAL A 1 135 ? -2.526 7.175 1.983 1.00 93.12 135 VAL A N 1
ATOM 1071 C CA . VAL A 1 135 ? -2.238 5.863 2.590 1.00 93.12 135 VAL A CA 1
ATOM 1072 C C . VAL A 1 135 ? -2.208 5.965 4.119 1.00 93.12 135 VAL A C 1
ATOM 1074 O O . VAL A 1 135 ? -2.846 5.155 4.796 1.00 93.12 135 VAL A O 1
ATOM 1077 N N . LEU A 1 136 ? -1.555 6.993 4.677 1.00 92.38 136 LEU A N 1
ATOM 1078 C CA . LEU A 1 136 ? -1.512 7.245 6.126 1.00 92.38 136 LEU A CA 1
ATOM 1079 C C . LEU A 1 136 ? -2.908 7.444 6.741 1.00 92.38 136 LEU A C 1
ATOM 1081 O O . LEU A 1 136 ? -3.156 7.035 7.874 1.00 92.38 136 LEU A O 1
ATOM 1085 N N . ASP A 1 137 ? -3.850 8.017 5.994 1.00 89.75 137 ASP A N 1
ATOM 1086 C CA . ASP A 1 137 ? -5.240 8.177 6.441 1.00 89.75 137 ASP A CA 1
ATOM 1087 C C . ASP A 1 137 ? -6.083 6.884 6.322 1.00 89.75 137 ASP A C 1
ATOM 1089 O O . ASP A 1 137 ? -7.274 6.859 6.662 1.00 89.75 137 ASP A O 1
ATOM 1093 N N . SER A 1 138 ? -5.474 5.797 5.842 1.00 89.69 138 SER A N 1
ATOM 1094 C CA . SER A 1 138 ? -6.133 4.523 5.530 1.00 89.69 138 SER A CA 1
ATOM 1095 C C . SER A 1 138 ? -5.445 3.302 6.163 1.00 89.69 138 SER A C 1
ATOM 1097 O O . SER A 1 138 ? -5.796 2.166 5.840 1.00 89.69 138 SER A O 1
ATOM 1099 N N . LEU A 1 139 ? -4.519 3.509 7.112 1.00 88.94 139 LEU A N 1
ATOM 1100 C CA . LEU A 1 139 ? -3.684 2.461 7.736 1.00 88.94 139 LEU A CA 1
ATOM 1101 C C . LEU A 1 139 ? -4.454 1.336 8.444 1.00 88.94 139 LEU A C 1
ATOM 1103 O O . LEU A 1 139 ? -3.9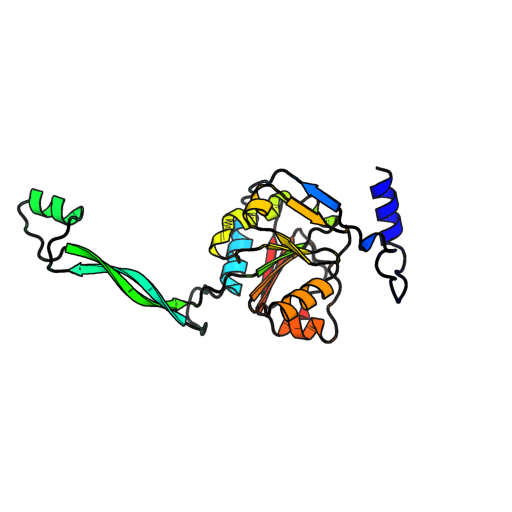23 0.250 8.687 1.00 88.94 139 LEU A O 1
ATOM 1107 N N . GLU A 1 140 ? -5.719 1.566 8.782 1.00 85.19 140 GLU A N 1
ATOM 1108 C CA . GLU A 1 140 ? -6.581 0.538 9.367 1.00 85.19 140 GLU A CA 1
ATOM 1109 C C . GLU A 1 140 ? -6.827 -0.656 8.429 1.00 85.19 140 GLU A C 1
ATOM 1111 O O . GLU A 1 140 ? -7.186 -1.728 8.911 1.00 85.19 140 GLU A O 1
ATOM 1116 N N . PHE A 1 141 ? -6.600 -0.493 7.120 1.00 87.88 141 PHE A N 1
ATOM 1117 C CA . PHE A 1 141 ? -6.723 -1.554 6.114 1.00 87.88 141 PHE A CA 1
ATOM 1118 C C . PHE A 1 141 ? -5.379 -2.078 5.599 1.00 87.88 141 PHE A C 1
ATOM 1120 O O . PHE A 1 141 ? -5.367 -3.061 4.864 1.00 87.88 141 PHE A O 1
ATOM 1127 N N . VAL A 1 142 ? -4.269 -1.426 5.955 1.00 90.81 142 VAL A N 1
ATOM 1128 C CA . VAL A 1 142 ? -2.958 -1.621 5.321 1.00 90.81 142 VAL A CA 1
ATOM 1129 C C . VAL A 1 142 ? -2.028 -2.430 6.217 1.00 90.81 142 VAL A C 1
ATOM 1131 O O . VAL A 1 142 ? -1.976 -2.217 7.433 1.00 90.81 142 VAL A O 1
ATOM 1134 N N . HIS A 1 143 ? -1.317 -3.384 5.615 1.00 92.00 143 HIS A N 1
ATOM 1135 C CA . HIS A 1 143 ? -0.308 -4.205 6.274 1.00 92.00 143 HIS A CA 1
ATOM 1136 C C . HIS A 1 143 ? 0.739 -3.334 7.001 1.00 92.00 143 HIS A C 1
ATOM 1138 O O . HIS A 1 143 ? 0.910 -2.152 6.716 1.00 92.00 143 HIS A O 1
ATOM 1144 N N . GLY A 1 144 ? 1.446 -3.895 7.989 1.00 87.94 144 GLY A N 1
ATOM 1145 C CA . GLY A 1 144 ? 2.381 -3.138 8.839 1.00 87.94 144 GLY A CA 1
ATOM 1146 C C . GLY A 1 144 ? 3.616 -2.573 8.118 1.00 87.94 144 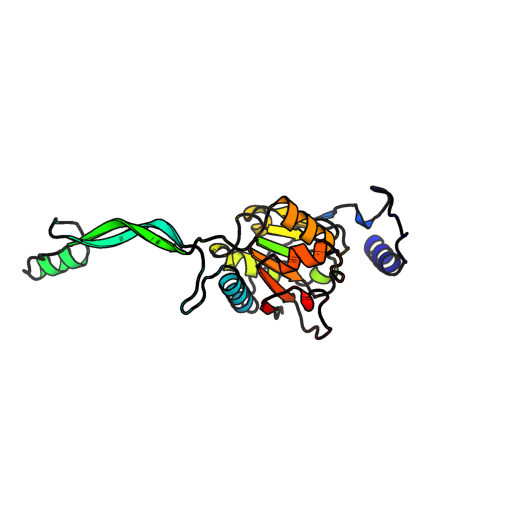GLY A C 1
ATOM 1147 O O . GLY A 1 144 ? 4.426 -1.889 8.746 1.00 87.94 144 GLY A O 1
ATOM 1148 N N . ARG A 1 145 ? 3.761 -2.863 6.823 1.00 94.38 145 ARG A N 1
ATOM 1149 C CA . ARG A 1 145 ? 4.817 -2.378 5.936 1.00 94.38 145 ARG A CA 1
ATOM 1150 C C . ARG A 1 145 ? 4.221 -1.913 4.615 1.00 94.38 145 ARG A C 1
ATOM 1152 O O . ARG A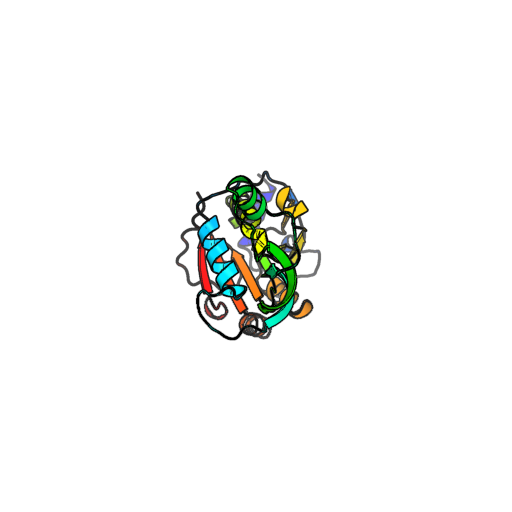 1 145 ? 3.203 -2.454 4.184 1.00 94.38 145 ARG A O 1
ATOM 1159 N N . ILE A 1 146 ? 4.887 -0.939 4.008 1.00 96.88 146 ILE A N 1
ATOM 1160 C CA . ILE A 1 146 ? 4.649 -0.501 2.634 1.00 96.88 146 ILE A CA 1
ATOM 1161 C C . ILE A 1 146 ? 5.810 -0.997 1.786 1.00 96.88 146 ILE A C 1
ATOM 1163 O O . ILE A 1 146 ? 6.963 -0.896 2.206 1.00 96.88 146 ILE A O 1
ATOM 1167 N N . HIS A 1 147 ? 5.486 -1.524 0.615 1.00 97.62 147 HIS A N 1
ATOM 1168 C CA . HIS A 1 147 ? 6.439 -2.060 -0.340 1.00 97.62 147 HIS A CA 1
ATOM 1169 C C . HIS A 1 147 ? 6.655 -0.997 -1.419 1.00 97.62 147 HIS A C 1
ATOM 1171 O O . HIS A 1 147 ? 5.859 -0.886 -2.349 1.00 97.62 147 HIS A O 1
ATOM 1177 N N . LEU A 1 148 ? 7.671 -0.151 -1.267 1.00 96.50 148 LEU A N 1
ATOM 1178 C CA . LEU A 1 148 ? 8.041 0.782 -2.331 1.00 96.50 148 LEU A CA 1
ATOM 1179 C C . LEU A 1 148 ? 8.594 -0.023 -3.499 1.00 96.50 148 LEU A C 1
ATOM 1181 O O . LEU A 1 148 ? 9.354 -0.960 -3.263 1.00 96.50 148 LEU A O 1
ATOM 1185 N N . PHE A 1 149 ? 8.240 0.317 -4.732 1.00 95.25 149 PHE A N 1
ATOM 1186 C CA . PHE A 1 149 ? 8.822 -0.343 -5.891 1.00 95.25 149 PHE A CA 1
ATOM 1187 C C . PHE A 1 149 ? 9.200 0.637 -6.999 1.00 95.25 149 PHE A C 1
ATOM 1189 O O . PHE A 1 149 ? 8.557 1.658 -7.222 1.00 95.25 149 PHE A O 1
ATOM 1196 N N . SER A 1 150 ? 10.290 0.289 -7.669 1.00 90.69 150 SER A N 1
ATOM 1197 C CA . SER A 1 150 ? 10.793 0.897 -8.901 1.00 90.69 150 SER A CA 1
ATOM 1198 C C . SER A 1 150 ? 11.244 -0.269 -9.783 1.00 90.69 150 SER A C 1
ATOM 1200 O O . SER A 1 150 ? 10.399 -1.028 -10.251 1.00 90.69 150 SER A O 1
ATOM 1202 N N . THR A 1 151 ? 12.547 -0.536 -9.902 1.00 88.69 151 THR A N 1
ATOM 1203 C CA . THR A 1 151 ? 13.059 -1.811 -10.454 1.00 88.69 151 THR A CA 1
ATOM 1204 C C . THR A 1 151 ? 13.226 -2.909 -9.400 1.00 88.69 151 THR A C 1
ATOM 1206 O O . THR A 1 151 ? 13.433 -4.071 -9.746 1.00 88.69 151 THR A O 1
ATOM 1209 N N . LYS A 1 152 ? 13.144 -2.555 -8.112 1.00 91.69 152 LYS A N 1
ATOM 1210 C CA . LYS A 1 152 ? 13.206 -3.472 -6.964 1.00 91.69 152 LYS A CA 1
ATOM 1211 C C . LYS A 1 152 ? 12.177 -3.067 -5.920 1.00 91.69 152 LYS A C 1
ATOM 1213 O O . LYS A 1 152 ? 11.804 -1.895 -5.853 1.00 91.69 152 LYS A O 1
ATOM 1218 N N . VAL A 1 153 ? 11.772 -4.022 -5.083 1.00 95.56 153 VAL A N 1
ATOM 1219 C CA . VAL A 1 153 ? 10.920 -3.757 -3.919 1.00 95.56 153 VAL A CA 1
ATOM 1220 C C . VAL A 1 153 ? 11.776 -3.416 -2.702 1.00 95.56 153 VAL A C 1
ATOM 1222 O O . VAL A 1 153 ? 12.708 -4.147 -2.359 1.00 95.56 153 VAL A O 1
ATOM 1225 N N . LYS A 1 154 ? 11.426 -2.329 -2.011 1.00 95.50 154 LYS A N 1
ATOM 1226 C CA . LYS A 1 154 ? 11.981 -1.959 -0.712 1.00 95.50 154 LYS A CA 1
ATOM 1227 C C . LYS A 1 154 ? 10.879 -1.755 0.318 1.00 95.50 154 LYS A C 1
ATOM 1229 O O . LYS A 1 154 ? 9.984 -0.926 0.174 1.00 95.50 154 LYS A O 1
ATOM 1234 N N . ASP A 1 155 ? 10.996 -2.493 1.410 1.00 95.62 155 ASP A N 1
ATOM 1235 C CA . ASP A 1 155 ? 10.111 -2.372 2.557 1.00 95.62 155 ASP A CA 1
ATOM 1236 C C . ASP A 1 155 ? 10.419 -1.136 3.397 1.00 95.62 155 ASP A C 1
ATOM 1238 O O . ASP A 1 155 ? 11.531 -0.980 3.909 1.00 95.62 155 ASP A O 1
ATOM 1242 N N . ILE A 1 156 ? 9.384 -0.348 3.676 1.00 94.88 156 ILE A N 1
ATOM 1243 C CA . ILE A 1 156 ? 9.424 0.695 4.699 1.00 94.88 156 ILE A CA 1
ATOM 1244 C C . ILE A 1 156 ? 8.354 0.464 5.768 1.00 94.88 156 ILE A C 1
ATOM 1246 O O . ILE A 1 156 ? 7.257 -0.051 5.527 1.00 94.88 156 ILE A O 1
ATOM 1250 N N . SER A 1 157 ? 8.667 0.865 6.997 1.00 93.50 157 SER A N 1
ATOM 1251 C CA . SER A 1 157 ? 7.698 0.894 8.093 1.00 93.50 157 SER A CA 1
ATOM 1252 C C . SER A 1 157 ? 6.694 2.040 7.927 1.00 93.50 157 SER A C 1
ATOM 1254 O O . SER A 1 157 ? 6.990 3.070 7.324 1.00 93.50 157 SER A O 1
ATOM 1256 N N . LEU A 1 158 ? 5.529 1.929 8.575 1.00 91.19 158 LEU A N 1
ATOM 1257 C CA . LEU A 1 158 ? 4.542 3.022 8.617 1.00 91.19 158 LEU A CA 1
ATOM 1258 C C . LEU A 1 158 ? 5.111 4.317 9.228 1.00 91.19 158 LEU A C 1
ATOM 1260 O O . LEU A 1 158 ? 4.670 5.416 8.900 1.00 91.19 158 LEU A O 1
ATOM 1264 N N . ARG A 1 159 ? 6.115 4.193 10.107 1.00 89.69 159 ARG A N 1
ATOM 1265 C CA . ARG A 1 159 ? 6.832 5.335 10.679 1.00 89.69 159 ARG A CA 1
ATOM 1266 C C . ARG A 1 159 ? 7.717 6.013 9.632 1.00 89.69 159 ARG A C 1
ATOM 1268 O O . ARG A 1 159 ? 7.676 7.231 9.522 1.00 89.69 159 ARG A O 1
ATOM 1275 N N . GLN A 1 160 ? 8.474 5.246 8.852 1.00 92.31 160 GLN A N 1
ATOM 1276 C CA . GLN A 1 160 ? 9.268 5.785 7.741 1.00 92.31 160 GLN A CA 1
ATOM 1277 C C . GLN A 1 160 ? 8.376 6.443 6.682 1.00 92.31 160 GLN A C 1
ATOM 1279 O O . GLN A 1 160 ? 8.679 7.552 6.251 1.00 92.31 160 GLN A O 1
ATOM 1284 N N . LEU A 1 161 ? 7.224 5.836 6.373 1.00 93.69 161 LEU A N 1
ATOM 1285 C CA . LEU A 1 161 ? 6.202 6.440 5.514 1.00 93.69 161 LEU A CA 1
ATOM 1286 C C . LEU A 1 161 ? 5.765 7.814 6.052 1.00 93.69 161 LEU A C 1
ATOM 1288 O O . LEU A 1 161 ? 5.681 8.772 5.297 1.00 93.69 161 LEU A O 1
ATOM 1292 N N . SER A 1 162 ? 5.536 7.945 7.365 1.00 90.25 162 SER A N 1
ATOM 1293 C CA . SER A 1 162 ? 5.101 9.216 7.970 1.00 90.25 162 SER A CA 1
ATOM 1294 C C . SER A 1 162 ? 6.126 10.353 7.901 1.00 90.25 162 SER A C 1
ATOM 1296 O O . SER A 1 162 ? 5.731 11.514 7.967 1.00 90.25 162 SER A O 1
ATOM 1298 N N . TYR A 1 163 ? 7.412 10.031 7.741 1.00 90.25 163 TYR A N 1
ATOM 1299 C CA . TYR A 1 163 ? 8.485 11.011 7.542 1.00 90.25 163 TYR A CA 1
ATOM 1300 C C . TYR A 1 163 ? 8.886 11.163 6.067 1.00 90.25 163 TYR A C 1
ATOM 1302 O O . TYR A 1 163 ? 9.871 11.834 5.781 1.00 90.25 163 TYR A O 1
ATOM 1310 N N . GLY A 1 164 ? 8.143 10.535 5.147 1.00 89.25 164 GLY A N 1
ATOM 1311 C CA . GLY A 1 164 ? 8.366 10.653 3.708 1.00 89.25 164 GLY A CA 1
ATOM 1312 C C . GLY A 1 164 ? 9.637 9.976 3.210 1.00 89.25 164 GLY A C 1
ATOM 1313 O O . GLY A 1 164 ? 10.209 10.443 2.234 1.00 89.25 164 GLY A O 1
ATOM 1314 N N . ALA A 1 165 ? 10.092 8.904 3.869 1.00 90.81 165 ALA A N 1
ATOM 1315 C CA . ALA A 1 165 ? 11.217 8.116 3.371 1.00 90.81 165 ALA A CA 1
ATOM 1316 C C . ALA A 1 165 ? 10.877 7.519 1.998 1.00 90.81 165 ALA A C 1
ATOM 1318 O O . ALA A 1 165 ? 9.843 6.855 1.853 1.00 90.81 165 ALA A O 1
ATOM 1319 N N . CYS A 1 166 ? 11.744 7.749 1.018 1.00 89.50 166 CYS A N 1
ATOM 1320 C CA . CYS A 1 166 ? 11.591 7.271 -0.345 1.00 89.50 166 CYS A CA 1
ATOM 1321 C C . CYS A 1 166 ? 12.918 6.686 -0.827 1.00 89.50 166 CYS A C 1
ATOM 1323 O O . CYS A 1 166 ? 13.960 7.328 -0.727 1.00 89.50 166 CYS A O 1
ATOM 1325 N N . GLU A 1 167 ? 12.877 5.460 -1.333 1.00 86.00 167 GLU A N 1
ATOM 1326 C CA . GLU A 1 167 ? 14.032 4.780 -1.910 1.00 86.00 167 GLU A CA 1
ATOM 1327 C C . GLU A 1 167 ? 13.653 4.301 -3.308 1.00 86.00 167 GLU A C 1
ATOM 1329 O O . GLU A 1 167 ? 12.766 3.458 -3.446 1.00 86.00 167 GLU A O 1
ATOM 1334 N N . SER A 1 168 ? 14.303 4.843 -4.336 1.00 84.44 168 SER A N 1
ATOM 1335 C CA . SER A 1 168 ? 13.969 4.556 -5.734 1.00 84.44 168 SER A CA 1
ATOM 1336 C C . SER A 1 168 ? 15.218 4.384 -6.582 1.00 84.44 168 SER A C 1
ATOM 1338 O O . SER A 1 168 ? 16.243 5.009 -6.328 1.00 84.44 168 SER A O 1
ATOM 1340 N N . THR A 1 169 ? 15.126 3.551 -7.615 1.00 79.94 169 THR A N 1
ATOM 1341 C CA . THR A 1 169 ? 16.139 3.462 -8.676 1.00 79.94 169 THR A CA 1
ATOM 1342 C C . THR A 1 169 ? 15.813 4.352 -9.884 1.00 79.94 169 THR A C 1
ATOM 1344 O O . THR A 1 169 ? 16.593 4.425 -10.832 1.00 79.94 169 THR A O 1
ATOM 1347 N N . GLY A 1 170 ? 14.651 5.017 -9.885 1.00 69.56 170 GLY A N 1
ATOM 1348 C CA . GLY A 1 170 ? 14.176 5.900 -10.955 1.00 69.56 170 GLY A CA 1
ATOM 1349 C C . GLY A 1 170 ? 13.482 5.208 -12.134 1.00 69.56 170 GLY A C 1
ATOM 1350 O O . GLY A 1 170 ? 12.801 5.896 -12.888 1.00 69.56 170 GLY A O 1
ATOM 1351 N N . GLY A 1 171 ? 13.609 3.883 -12.276 1.00 81.19 171 GLY A N 1
ATOM 1352 C CA . GLY A 1 171 ? 12.879 3.074 -13.267 1.00 81.19 171 GLY A CA 1
ATOM 1353 C C . GLY A 1 171 ? 11.629 2.388 -12.699 1.00 81.19 171 GLY A C 1
ATOM 1354 O O . GLY A 1 171 ? 11.286 2.588 -11.536 1.00 81.19 171 GLY A O 1
ATOM 1355 N N . THR A 1 172 ? 10.990 1.522 -13.493 1.00 82.50 172 THR A N 1
ATOM 1356 C CA . THR A 1 172 ? 9.774 0.792 -13.084 1.00 82.50 172 THR A CA 1
ATOM 1357 C C . THR A 1 172 ? 9.769 -0.629 -13.645 1.00 82.50 172 THR A C 1
ATOM 1359 O O . THR A 1 172 ? 10.074 -0.836 -14.818 1.00 82.50 172 THR A O 1
ATOM 1362 N N . SER A 1 173 ? 9.442 -1.623 -12.817 1.00 89.06 173 SER A N 1
ATOM 1363 C CA . SER A 1 173 ? 9.275 -3.017 -13.236 1.00 89.06 173 SER A CA 1
ATOM 1364 C C . SER A 1 173 ? 8.280 -3.753 -12.344 1.00 89.06 173 SER A C 1
ATOM 1366 O O . SER A 1 173 ? 8.489 -3.880 -11.137 1.00 89.06 173 SER A O 1
ATOM 1368 N N . ILE A 1 174 ? 7.230 -4.316 -12.943 1.00 92.81 174 ILE A N 1
ATOM 1369 C CA . ILE A 1 174 ? 6.252 -5.136 -12.223 1.00 92.81 174 ILE A CA 1
ATOM 1370 C C . ILE A 1 174 ? 6.825 -6.481 -11.759 1.00 92.81 174 ILE A C 1
ATOM 1372 O O . ILE A 1 174 ? 6.369 -7.027 -10.754 1.00 92.81 174 ILE A O 1
ATOM 1376 N N . GLY A 1 175 ? 7.843 -7.011 -12.445 1.00 93.88 175 GLY A N 1
ATOM 1377 C CA . GLY A 1 175 ? 8.412 -8.327 -12.133 1.00 93.88 175 GLY A CA 1
ATOM 1378 C C . GLY A 1 175 ? 8.929 -8.410 -10.695 1.00 93.88 175 GLY A C 1
ATOM 1379 O O . GLY A 1 175 ? 8.670 -9.386 -9.995 1.00 93.88 175 GLY A O 1
ATOM 1380 N N . CYS A 1 176 ? 9.539 -7.332 -10.183 1.00 94.88 176 CYS A N 1
ATOM 1381 C CA . CYS A 1 176 ? 10.013 -7.296 -8.796 1.00 94.88 176 CYS A CA 1
ATOM 1382 C C . CYS A 1 176 ? 8.871 -7.375 -7.763 1.00 94.88 176 CYS A C 1
ATOM 1384 O O . CYS A 1 176 ? 9.047 -7.925 -6.675 1.00 94.88 176 CYS A O 1
ATOM 1386 N N . VAL A 1 177 ? 7.682 -6.865 -8.104 1.00 96.88 177 VAL A N 1
ATOM 1387 C CA . VAL A 1 177 ? 6.479 -6.975 -7.268 1.00 96.88 177 VAL A CA 1
ATOM 1388 C C . VAL A 1 177 ? 5.965 -8.411 -7.276 1.00 96.88 177 VAL A C 1
ATOM 1390 O O . VAL A 1 177 ? 5.668 -8.949 -6.210 1.00 96.88 177 VAL A O 1
ATOM 1393 N N . ALA A 1 178 ? 5.892 -9.050 -8.447 1.00 97.06 178 ALA A N 1
ATOM 1394 C CA . ALA A 1 178 ? 5.473 -10.446 -8.564 1.00 97.06 178 ALA A CA 1
ATOM 1395 C C . ALA A 1 178 ? 6.423 -11.390 -7.804 1.00 97.06 178 ALA A C 1
ATOM 1397 O O . ALA A 1 178 ? 5.972 -12.238 -7.029 1.00 97.06 178 ALA A O 1
ATOM 1398 N N . GLU A 1 179 ? 7.736 -11.187 -7.933 1.00 96.94 179 GLU A N 1
ATOM 1399 C CA . GLU A 1 179 ? 8.746 -11.916 -7.166 1.00 96.94 179 GLU A CA 1
ATOM 1400 C C . GLU A 1 179 ? 8.522 -11.758 -5.657 1.00 96.94 179 GLU A C 1
ATOM 1402 O O . GLU A 1 179 ? 8.380 -12.756 -4.944 1.00 96.94 179 GLU A O 1
ATOM 1407 N N . HIS A 1 180 ? 8.377 -10.518 -5.182 1.00 97.62 180 HIS A N 1
ATOM 1408 C CA . HIS A 1 180 ? 8.150 -10.233 -3.768 1.00 97.62 180 HIS A CA 1
ATOM 1409 C C . HIS A 1 180 ? 6.844 -10.856 -3.239 1.00 97.62 180 HIS A C 1
ATOM 1411 O O . HIS A 1 180 ? 6.826 -11.418 -2.138 1.00 97.62 180 HIS A O 1
ATOM 1417 N N . ILE A 1 181 ? 5.752 -10.803 -4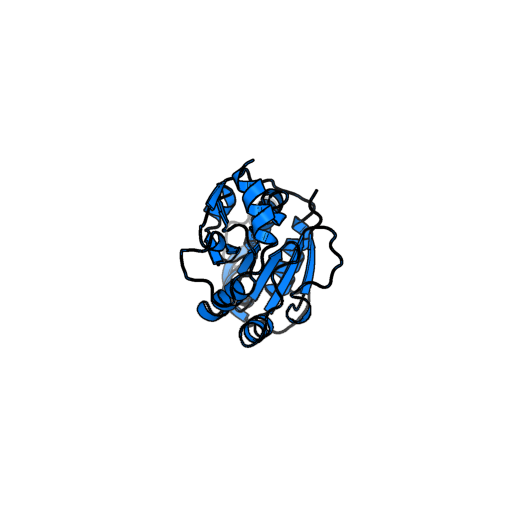.015 1.00 96.81 181 ILE A N 1
ATOM 1418 C CA . ILE A 1 181 ? 4.469 -11.446 -3.687 1.00 96.81 181 ILE A CA 1
ATOM 1419 C C . ILE A 1 181 ? 4.654 -12.952 -3.507 1.00 96.81 181 ILE A C 1
ATOM 1421 O O . ILE A 1 181 ? 4.176 -13.512 -2.517 1.00 96.81 181 ILE A O 1
ATOM 1425 N N . ARG A 1 182 ? 5.357 -13.604 -4.438 1.00 96.75 182 ARG A N 1
ATOM 1426 C CA . ARG A 1 182 ? 5.609 -15.049 -4.416 1.00 96.75 182 ARG A CA 1
ATOM 1427 C C . ARG A 1 182 ? 6.438 -15.459 -3.201 1.00 96.75 182 ARG A C 1
ATOM 1429 O O . ARG A 1 182 ? 6.074 -16.414 -2.513 1.00 96.75 182 ARG A O 1
ATOM 1436 N N . GLU A 1 183 ? 7.518 -14.736 -2.913 1.00 96.50 183 GLU A N 1
ATOM 1437 C CA . GLU A 1 183 ? 8.404 -15.007 -1.774 1.00 96.50 183 GLU A CA 1
ATOM 1438 C C . GLU A 1 183 ? 7.680 -14.883 -0.431 1.00 96.50 183 GLU A C 1
ATOM 1440 O O . GLU A 1 183 ? 7.787 -15.758 0.433 1.00 96.50 183 GLU A O 1
ATOM 1445 N N . HIS A 1 184 ? 6.890 -13.820 -0.272 1.00 94.12 184 HIS A N 1
ATOM 1446 C CA . HIS A 1 184 ? 6.205 -13.499 0.981 1.00 94.12 184 HIS A CA 1
ATOM 1447 C C . HIS A 1 184 ? 4.791 -14.083 1.065 1.00 94.12 184 HIS A C 1
ATOM 1449 O O . HIS A 1 184 ? 4.118 -13.918 2.083 1.00 94.12 184 HIS A O 1
ATOM 1455 N N . ARG A 1 185 ? 4.353 -14.799 0.020 1.00 91.88 185 ARG A N 1
ATOM 1456 C CA . ARG A 1 185 ? 3.025 -15.419 -0.109 1.00 91.88 185 ARG A CA 1
ATOM 1457 C C . ARG A 1 185 ? 1.894 -14.423 0.141 1.00 91.88 185 ARG A C 1
ATOM 1459 O O . ARG A 1 185 ? 0.938 -14.716 0.862 1.00 91.88 185 ARG A O 1
ATOM 1466 N N . VAL A 1 186 ? 2.030 -13.232 -0.434 1.00 93.06 186 VAL A N 1
ATOM 1467 C CA . VAL A 1 186 ? 1.040 -12.162 -0.300 1.00 93.06 186 VAL A CA 1
ATOM 1468 C C . VAL A 1 186 ? -0.248 -12.581 -1.001 1.00 93.06 186 VAL A C 1
ATOM 1470 O O . VAL A 1 186 ? -0.242 -12.870 -2.188 1.00 93.06 186 VAL A O 1
ATOM 1473 N N . GLN A 1 187 ? -1.363 -12.597 -0.270 1.00 91.31 187 GLN A N 1
ATOM 1474 C CA . GLN A 1 187 ? -2.660 -13.022 -0.818 1.00 91.31 187 GLN A CA 1
ATOM 1475 C C . GLN A 1 187 ? -3.518 -11.858 -1.314 1.00 91.31 187 GLN A C 1
ATOM 1477 O O . GLN A 1 187 ? -4.417 -12.046 -2.131 1.00 91.31 187 GLN A O 1
ATOM 1482 N N . LYS A 1 188 ? -3.293 -10.658 -0.768 1.00 93.25 188 LYS A N 1
ATOM 1483 C CA . LYS A 1 188 ? -4.101 -9.462 -1.021 1.00 93.25 188 LYS A CA 1
ATOM 1484 C C . LYS A 1 188 ? -3.193 -8.262 -1.193 1.00 93.25 188 LYS A C 1
ATOM 1486 O O . LYS A 1 188 ? -2.555 -7.829 -0.229 1.00 93.25 188 LYS A O 1
ATOM 1491 N N . ALA A 1 189 ? -3.186 -7.704 -2.391 1.00 96.12 189 ALA A N 1
ATOM 1492 C CA . ALA A 1 189 ? -2.307 -6.607 -2.742 1.00 96.12 189 ALA A CA 1
ATOM 1493 C C . ALA A 1 189 ? -3.079 -5.465 -3.399 1.00 96.12 189 ALA A C 1
ATOM 1495 O O . ALA A 1 189 ? -4.061 -5.680 -4.108 1.00 96.12 189 ALA A O 1
ATOM 1496 N N . VAL A 1 190 ? -2.626 -4.239 -3.156 1.00 97.12 190 VAL A N 1
ATOM 1497 C CA . VAL A 1 190 ? -2.999 -3.085 -3.971 1.00 97.12 190 VAL A CA 1
ATOM 1498 C C . VAL A 1 190 ? -1.738 -2.429 -4.503 1.00 97.12 190 VAL A C 1
ATOM 1500 O O . VAL A 1 190 ? -0.853 -2.089 -3.717 1.00 97.12 190 VAL A O 1
ATOM 1503 N N . ILE A 1 191 ? -1.681 -2.250 -5.820 1.00 96.62 191 ILE A N 1
ATOM 1504 C CA . ILE A 1 191 ? -0.611 -1.529 -6.510 1.00 96.62 191 ILE A CA 1
ATOM 1505 C C . ILE A 1 191 ? -1.071 -0.091 -6.761 1.00 96.62 191 ILE A C 1
ATOM 1507 O O . ILE A 1 191 ? -2.156 0.136 -7.295 1.00 96.62 191 ILE A O 1
ATOM 1511 N N . LEU A 1 192 ? -0.252 0.874 -6.354 1.00 95.12 192 LEU A N 1
ATOM 1512 C CA . LEU A 1 192 ? -0.450 2.305 -6.569 1.00 95.12 192 LEU A CA 1
ATOM 1513 C C . LEU A 1 192 ? 0.601 2.779 -7.573 1.00 95.12 192 LEU A C 1
ATOM 1515 O O . LEU A 1 192 ? 1.780 2.750 -7.243 1.00 95.12 192 LEU A O 1
ATOM 1519 N N . THR A 1 193 ? 0.187 3.183 -8.770 1.00 92.56 193 THR A N 1
ATOM 1520 C CA . THR A 1 193 ? 1.080 3.546 -9.890 1.00 92.56 193 THR A CA 1
ATOM 1521 C C . THR A 1 193 ? 0.390 4.557 -10.805 1.00 92.56 193 THR A C 1
ATOM 1523 O O . THR A 1 193 ? -0.819 4.759 -10.701 1.00 92.56 193 THR A O 1
ATOM 1526 N N . ASP A 1 194 ? 1.129 5.200 -11.700 1.00 86.75 194 ASP A N 1
ATOM 1527 C CA . ASP A 1 194 ? 0.581 6.010 -12.792 1.00 86.75 194 ASP A CA 1
ATOM 1528 C C . ASP A 1 194 ? 0.152 5.164 -14.012 1.00 86.75 194 ASP A C 1
ATOM 1530 O O . ASP A 1 194 ? -0.597 5.648 -14.863 1.00 86.75 194 ASP A O 1
ATOM 1534 N N . GLY A 1 195 ? 0.551 3.887 -14.064 1.00 79.69 195 GLY A N 1
ATOM 1535 C CA . GLY A 1 195 ? 0.055 2.888 -15.011 1.00 79.69 195 GLY A CA 1
ATOM 1536 C C . GLY A 1 195 ? 1.094 2.248 -15.933 1.00 79.69 195 GLY A C 1
ATOM 1537 O O . GLY A 1 195 ? 0.707 1.310 -16.633 1.00 79.69 195 GLY A O 1
ATOM 1538 N N . TYR A 1 196 ? 2.359 2.690 -15.915 1.00 81.12 196 TYR A N 1
ATOM 1539 C CA . TYR A 1 196 ? 3.437 2.130 -16.748 1.00 81.12 196 TYR A CA 1
ATOM 1540 C C . TYR A 1 196 ? 4.442 1.343 -15.909 1.00 81.12 196 TYR A C 1
ATOM 1542 O O . TYR A 1 196 ? 5.428 1.879 -15.406 1.00 81.12 196 TYR A O 1
ATOM 1550 N N . VAL A 1 197 ? 4.199 0.042 -15.775 1.00 85.25 197 VAL A N 1
ATOM 1551 C CA . VAL A 1 197 ? 5.006 -0.857 -14.931 1.00 85.25 197 VAL A CA 1
ATOM 1552 C C . VAL A 1 197 ? 5.612 -2.028 -15.710 1.00 85.25 197 VAL A C 1
ATOM 1554 O O . VAL A 1 197 ? 6.398 -2.799 -15.158 1.00 85.25 197 VAL A O 1
ATOM 1557 N N . GLY A 1 198 ? 5.285 -2.148 -16.996 1.00 85.06 198 GLY A N 1
ATOM 1558 C CA . GLY A 1 198 ? 5.585 -3.293 -17.846 1.00 85.06 198 GLY A CA 1
ATOM 1559 C C . GLY A 1 198 ? 4.522 -4.386 -17.723 1.00 85.06 198 GLY A C 1
ATOM 1560 O O . GLY A 1 198 ? 4.015 -4.658 -16.637 1.00 85.06 198 GLY A O 1
ATOM 1561 N N . ILE A 1 199 ? 4.186 -5.027 -18.846 1.00 87.19 199 ILE A N 1
ATOM 1562 C CA . ILE A 1 199 ? 3.202 -6.118 -18.887 1.00 87.19 199 ILE A CA 1
ATOM 1563 C C . ILE A 1 199 ? 3.805 -7.359 -18.208 1.00 87.19 199 ILE A C 1
ATOM 1565 O O . ILE A 1 199 ? 4.869 -7.825 -18.640 1.00 87.19 199 ILE A O 1
ATOM 1569 N N . PRO A 1 200 ? 3.154 -7.920 -17.171 1.00 89.81 200 PRO A N 1
ATOM 1570 C CA . PRO A 1 200 ? 3.626 -9.144 -16.546 1.00 89.81 200 PRO A CA 1
ATOM 1571 C C . PRO A 1 200 ? 3.519 -10.310 -17.533 1.00 89.81 200 PRO A C 1
ATOM 1573 O O . PRO A 1 200 ? 2.590 -10.378 -18.335 1.00 89.81 200 PRO A O 1
ATOM 1576 N N . ASN A 1 201 ? 4.471 -11.238 -17.483 1.00 88.75 201 ASN A N 1
ATOM 1577 C CA . ASN A 1 201 ? 4.494 -12.399 -18.367 1.00 88.75 201 ASN A CA 1
ATOM 1578 C C . ASN A 1 201 ? 4.905 -13.669 -17.613 1.00 88.75 201 ASN A C 1
ATOM 1580 O O . ASN A 1 201 ? 5.497 -13.610 -16.536 1.00 88.75 201 ASN A O 1
ATOM 1584 N N . GLY A 1 202 ? 4.558 -14.829 -18.174 1.00 93.31 202 GLY A N 1
ATOM 1585 C CA . GLY A 1 202 ? 4.964 -16.130 -17.641 1.00 93.31 202 GLY A CA 1
ATOM 1586 C C . GLY A 1 202 ? 4.518 -16.356 -16.193 1.00 93.31 202 GLY A C 1
ATOM 1587 O O . GLY A 1 202 ? 3.337 -16.231 -15.863 1.00 93.31 202 GLY A O 1
ATOM 1588 N N . ASP A 1 203 ? 5.470 -16.710 -15.331 1.00 93.06 203 ASP A N 1
ATOM 1589 C CA . ASP A 1 203 ? 5.199 -16.990 -13.917 1.00 93.06 203 ASP A CA 1
ATOM 1590 C C . ASP A 1 203 ? 4.758 -15.740 -13.141 1.00 93.06 203 ASP A C 1
ATOM 1592 O O . ASP A 1 203 ? 3.928 -15.857 -12.237 1.00 93.06 203 ASP A O 1
ATOM 1596 N N . ASP A 1 204 ? 5.244 -14.551 -13.510 1.00 94.06 204 ASP A N 1
ATOM 1597 C CA . ASP A 1 204 ? 4.889 -13.300 -12.833 1.00 94.06 204 ASP A CA 1
ATOM 1598 C C . ASP A 1 204 ? 3.412 -12.959 -13.046 1.00 94.06 204 ASP A C 1
ATOM 1600 O O . ASP A 1 204 ? 2.707 -12.602 -12.101 1.00 94.06 204 ASP A O 1
ATOM 1604 N N . GLU A 1 205 ? 2.909 -13.147 -14.271 1.00 95.00 205 GLU A N 1
ATOM 1605 C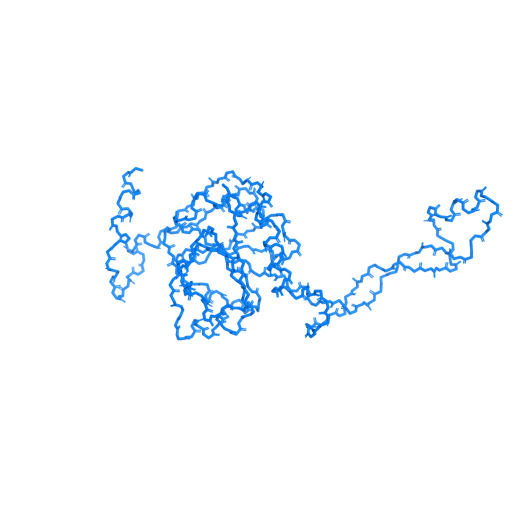 CA . GLU A 1 205 ? 1.485 -12.976 -14.579 1.00 95.00 205 GLU A CA 1
ATOM 1606 C C . GLU A 1 205 ? 0.627 -13.919 -13.732 1.00 95.00 205 GLU A C 1
ATOM 1608 O O . GLU A 1 205 ? -0.361 -13.500 -13.126 1.00 95.00 205 GLU A O 1
ATOM 1613 N N . LYS A 1 206 ? 1.029 -15.191 -13.640 1.00 94.88 206 LYS A N 1
ATOM 1614 C CA . LYS A 1 206 ? 0.310 -16.191 -12.851 1.00 94.88 206 LYS A CA 1
ATOM 1615 C C . LYS A 1 206 ? 0.268 -15.820 -11.369 1.00 94.88 206 LYS A C 1
ATOM 1617 O O . LYS A 1 206 ? -0.793 -15.895 -10.758 1.00 94.88 206 LYS A O 1
ATOM 1622 N N . VAL A 1 207 ? 1.394 -15.390 -10.799 1.00 96.50 207 VAL A N 1
ATOM 1623 C CA . VAL A 1 207 ? 1.466 -14.954 -9.395 1.00 96.50 207 VAL A CA 1
ATOM 1624 C C . VAL A 1 207 ? 0.527 -13.777 -9.133 1.00 96.50 207 VAL A C 1
ATOM 1626 O O . VAL A 1 207 ? -0.179 -13.768 -8.122 1.00 96.50 207 VAL A O 1
ATOM 1629 N N . LEU A 1 208 ? 0.491 -12.797 -10.039 1.00 95.12 208 LEU A N 1
ATOM 1630 C CA . LEU A 1 208 ? -0.394 -11.641 -9.909 1.00 95.12 208 LEU A CA 1
ATOM 1631 C C . LEU A 1 208 ? -1.873 -12.033 -10.022 1.00 95.12 208 LEU A C 1
ATOM 1633 O O . LEU A 1 208 ? -2.664 -11.535 -9.231 1.00 95.12 208 LEU A O 1
ATOM 1637 N N . ARG A 1 209 ? -2.234 -12.964 -10.919 1.00 93.06 209 ARG A N 1
ATOM 1638 C CA . ARG A 1 209 ? -3.609 -13.494 -11.049 1.00 93.06 209 ARG A CA 1
ATOM 1639 C C . ARG A 1 209 ? -4.061 -14.331 -9.851 1.00 93.06 209 ARG A C 1
ATOM 1641 O O . ARG A 1 209 ? -5.231 -14.295 -9.487 1.00 93.06 209 ARG A O 1
ATOM 1648 N N . ASP A 1 210 ? -3.153 -15.101 -9.255 1.00 92.75 210 ASP A N 1
ATOM 1649 C CA . ASP A 1 210 ? -3.444 -15.911 -8.063 1.00 92.75 210 ASP A CA 1
ATOM 1650 C C . ASP A 1 210 ? -3.557 -15.040 -6.791 1.00 92.75 210 ASP A C 1
ATOM 1652 O O . ASP A 1 210 ? -4.046 -15.494 -5.751 1.00 92.75 210 ASP A O 1
ATOM 1656 N N . THR A 1 211 ? -3.126 -13.777 -6.866 1.00 93.31 211 THR A N 1
ATOM 1657 C CA . THR A 1 211 ? -3.238 -12.780 -5.799 1.00 93.31 211 THR A CA 1
ATOM 1658 C C . THR A 1 211 ? -4.517 -11.978 -5.970 1.00 93.31 211 THR A C 1
ATOM 1660 O O . THR A 1 211 ? -4.815 -11.501 -7.057 1.00 93.31 211 THR A O 1
ATOM 1663 N N . ARG A 1 212 ? -5.247 -11.722 -4.879 1.00 93.75 212 ARG A N 1
ATOM 1664 C CA . ARG A 1 212 ? -6.364 -10.777 -4.936 1.00 93.75 212 ARG A CA 1
ATOM 1665 C C . ARG A 1 212 ? -5.824 -9.357 -5.092 1.00 93.75 212 ARG A C 1
ATOM 1667 O O . ARG A 1 212 ? -5.331 -8.778 -4.114 1.00 93.75 212 ARG A O 1
ATOM 1674 N N . LEU A 1 213 ? -5.914 -8.809 -6.295 1.00 9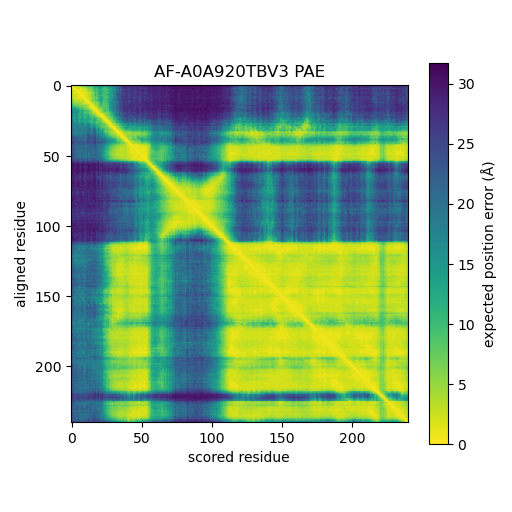4.56 213 LEU A N 1
ATOM 1675 C CA . LEU A 1 213 ? -5.142 -7.651 -6.724 1.00 94.56 213 LEU A CA 1
ATOM 1676 C C . LEU A 1 213 ? -6.046 -6.468 -7.068 1.00 94.56 213 LEU A C 1
ATOM 1678 O O . LEU A 1 213 ? -6.906 -6.548 -7.938 1.00 94.56 213 LEU A O 1
ATOM 1682 N N . GLY A 1 214 ? -5.833 -5.338 -6.398 1.00 95.25 214 GLY A N 1
ATOM 1683 C CA . GLY A 1 214 ? -6.413 -4.058 -6.801 1.00 95.25 214 GLY A CA 1
ATOM 1684 C C . GLY A 1 214 ? -5.359 -3.130 -7.390 1.00 95.25 214 GLY A C 1
ATOM 1685 O O . GLY A 1 214 ? -4.214 -3.132 -6.944 1.00 95.25 214 GLY A O 1
ATOM 1686 N N . VAL A 1 215 ? -5.746 -2.286 -8.339 1.00 95.19 215 VAL A N 1
ATOM 1687 C CA . VAL A 1 215 ? -4.864 -1.253 -8.895 1.00 95.19 215 VAL A CA 1
ATOM 1688 C C . VAL A 1 215 ? -5.490 0.120 -8.695 1.00 95.19 215 VAL A C 1
ATOM 1690 O O . VAL A 1 215 ? -6.654 0.350 -9.035 1.00 95.19 215 VAL A O 1
ATOM 1693 N N . ALA A 1 216 ? -4.720 1.043 -8.122 1.00 93.81 216 ALA A N 1
ATOM 1694 C CA . ALA A 1 216 ? -5.087 2.447 -8.056 1.00 93.81 216 ALA A CA 1
ATOM 1695 C C . ALA A 1 216 ? -4.175 3.262 -8.976 1.00 93.81 216 ALA A C 1
ATOM 1697 O O . ALA A 1 216 ? -2.974 3.377 -8.727 1.00 93.81 216 ALA A O 1
ATOM 1698 N N . LEU A 1 217 ? -4.770 3.823 -10.024 1.00 91.56 217 LEU A N 1
ATOM 1699 C CA . LEU A 1 217 ? -4.079 4.620 -11.030 1.00 91.56 217 LEU A CA 1
ATOM 1700 C C . LEU A 1 217 ? -4.055 6.087 -10.620 1.00 91.56 217 LEU A C 1
ATOM 1702 O O . LEU A 1 217 ? -5.114 6.666 -10.378 1.00 91.56 217 LEU A O 1
ATOM 1706 N N . VAL A 1 218 ? -2.877 6.694 -10.553 1.00 87.38 218 VAL A N 1
ATOM 1707 C CA . VAL A 1 218 ? -2.723 8.123 -10.273 1.00 87.38 218 VAL A CA 1
ATOM 1708 C C . VAL A 1 218 ? -2.798 8.928 -11.569 1.00 87.38 218 VAL A C 1
ATOM 1710 O O . VAL A 1 218 ? -2.055 8.674 -12.511 1.00 87.38 218 VAL A O 1
ATOM 1713 N N . GLY A 1 219 ? -3.689 9.922 -11.604 1.00 77.25 219 GLY A N 1
ATOM 1714 C CA . GLY A 1 219 ? -3.863 10.814 -12.753 1.00 77.25 219 GLY A CA 1
ATOM 1715 C C . GLY A 1 219 ? -4.878 10.328 -13.796 1.00 77.25 219 GLY A C 1
ATOM 1716 O O . GLY A 1 219 ? -5.645 9.386 -13.583 1.00 77.25 219 GLY A O 1
ATOM 1717 N N . ASP A 1 220 ? -4.911 11.026 -14.933 1.00 61.94 220 ASP A N 1
ATOM 1718 C CA . ASP A 1 220 ? -5.980 10.917 -15.939 1.00 61.94 220 ASP A CA 1
ATOM 1719 C C . ASP A 1 220 ? -5.714 9.906 -17.061 1.00 61.94 220 ASP A C 1
ATOM 1721 O O . ASP A 1 220 ? -6.480 9.829 -18.028 1.00 61.94 220 ASP A O 1
ATOM 1725 N N . MET A 1 221 ? -4.667 9.089 -16.956 1.00 53.47 221 MET A N 1
ATOM 1726 C CA . MET A 1 221 ? -4.278 8.234 -18.072 1.00 53.47 221 MET A CA 1
ATOM 1727 C C . MET A 1 221 ? -5.348 7.170 -18.384 1.00 53.47 221 MET A C 1
ATOM 1729 O O . MET A 1 221 ? -5.899 6.493 -17.511 1.00 53.47 221 MET A O 1
ATOM 1733 N N . GLN A 1 222 ? -5.729 7.133 -19.665 1.00 47.47 222 GLN A N 1
ATOM 1734 C CA . GLN A 1 222 ? -6.760 6.264 -20.250 1.00 47.47 222 GLN A CA 1
ATOM 1735 C C . GLN A 1 222 ? -6.160 5.087 -21.030 1.00 47.47 222 GLN A C 1
ATOM 1737 O O . GLN A 1 222 ? -6.904 4.283 -21.588 1.00 47.47 222 GLN A O 1
ATOM 1742 N N . THR A 1 223 ? -4.835 4.989 -21.105 1.00 47.59 223 THR A N 1
ATOM 1743 C CA . THR A 1 223 ? -4.161 3.917 -21.836 1.00 47.59 223 THR A CA 1
ATOM 1744 C C . THR A 1 223 ? -4.313 2.611 -21.063 1.00 47.59 223 THR A C 1
ATOM 1746 O O . THR A 1 223 ? -4.181 2.608 -19.840 1.00 47.59 223 THR A O 1
ATOM 1749 N N . GLY A 1 224 ? -4.637 1.524 -21.771 1.00 57.25 224 GLY A N 1
ATOM 1750 C CA . GLY A 1 224 ? -4.784 0.186 -21.199 1.00 57.25 224 GLY A CA 1
ATOM 1751 C C . GLY A 1 224 ? -3.588 -0.136 -20.315 1.00 57.25 224 GLY A C 1
ATOM 1752 O O . GLY A 1 224 ? -2.477 -0.269 -20.813 1.00 57.25 224 GLY A O 1
ATOM 1753 N N . SER A 1 225 ? -3.827 -0.155 -19.006 1.00 69.56 225 SER A N 1
ATOM 1754 C CA . SER A 1 225 ? -2.780 -0.350 -18.014 1.00 69.56 225 SER A CA 1
ATOM 1755 C C . SER A 1 225 ? -2.140 -1.715 -18.219 1.00 69.56 225 SER A C 1
ATOM 1757 O O . SER A 1 225 ? -2.849 -2.693 -18.459 1.00 69.56 225 SER A O 1
ATOM 1759 N N . ASP A 1 226 ? -0.823 -1.789 -18.043 1.00 84.50 226 ASP A N 1
ATOM 1760 C CA . ASP A 1 226 ? -0.058 -3.038 -18.106 1.00 84.50 226 ASP A CA 1
ATOM 1761 C C . ASP A 1 226 ? -0.621 -4.144 -17.191 1.00 84.50 226 ASP A C 1
ATOM 1763 O O . ASP A 1 226 ? -0.375 -5.329 -17.402 1.00 84.50 226 ASP A O 1
ATOM 1767 N N . LEU A 1 227 ? -1.413 -3.763 -16.182 1.00 87.75 227 LEU A N 1
ATOM 1768 C CA . LEU A 1 227 ? -2.022 -4.661 -15.204 1.00 87.75 227 LEU A CA 1
ATOM 1769 C C . LEU A 1 227 ? -3.482 -5.031 -15.513 1.00 87.75 227 LEU A C 1
ATOM 1771 O O . LEU A 1 227 ? -4.096 -5.741 -14.716 1.00 87.75 227 LEU A O 1
ATOM 1775 N N . ALA A 1 228 ? -4.049 -4.567 -16.637 1.00 86.44 228 ALA A N 1
ATOM 1776 C CA . ALA A 1 228 ? -5.459 -4.749 -17.022 1.00 86.44 228 ALA A CA 1
ATOM 1777 C C . ALA A 1 228 ? -5.934 -6.202 -16.902 1.00 86.44 228 ALA A C 1
ATOM 1779 O O . ALA A 1 228 ? -7.024 -6.469 -16.405 1.00 86.44 228 ALA A O 1
ATOM 1780 N N . GLU A 1 229 ? -5.082 -7.126 -17.329 1.00 89.19 229 GLU A N 1
ATOM 1781 C CA . GLU A 1 229 ? -5.383 -8.549 -17.391 1.00 89.19 229 GLU A CA 1
ATOM 1782 C C . GLU A 1 229 ? -5.315 -9.250 -16.030 1.00 89.19 229 GLU A C 1
ATOM 1784 O O . GLU A 1 229 ? -5.934 -10.298 -15.860 1.00 89.19 229 GLU A O 1
ATOM 1789 N N . VAL A 1 230 ? -4.585 -8.699 -15.056 1.00 91.75 230 VAL A N 1
ATOM 1790 C CA . VAL A 1 230 ? -4.283 -9.376 -13.780 1.00 91.75 230 VAL A CA 1
ATOM 1791 C C . VAL A 1 230 ? -4.997 -8.777 -12.569 1.00 91.75 230 VAL A C 1
ATOM 1793 O O . VAL A 1 230 ? -5.018 -9.402 -11.514 1.00 91.75 230 VAL A O 1
ATOM 1796 N N . ALA A 1 231 ? -5.573 -7.581 -12.684 1.00 92.75 231 ALA A N 1
ATOM 1797 C CA . ALA A 1 231 ? -6.213 -6.902 -11.562 1.00 92.75 231 ALA A CA 1
ATOM 1798 C C . ALA A 1 231 ? -7.719 -7.196 -11.460 1.00 92.75 231 ALA A C 1
ATOM 1800 O O . ALA A 1 231 ? -8.462 -7.064 -12.432 1.00 92.75 231 ALA A O 1
ATOM 1801 N N . ASP A 1 232 ? -8.184 -7.489 -10.245 1.00 92.25 232 ASP A N 1
ATOM 1802 C CA . ASP A 1 232 ? -9.594 -7.741 -9.933 1.00 92.25 232 ASP A CA 1
ATOM 1803 C C . ASP A 1 232 ? -10.427 -6.453 -9.859 1.00 92.25 232 ASP A C 1
ATOM 1805 O O . ASP A 1 232 ? -11.621 -6.443 -10.161 1.00 92.25 232 ASP A O 1
ATOM 1809 N N . GLU A 1 233 ? -9.827 -5.370 -9.360 1.00 92.81 233 GLU A N 1
ATOM 1810 C CA . GLU A 1 233 ? -10.521 -4.118 -9.051 1.00 92.81 233 GLU A CA 1
ATOM 1811 C C . GLU A 1 233 ? -9.644 -2.912 -9.392 1.00 92.81 233 GLU A C 1
ATOM 1813 O O . GLU A 1 233 ? -8.432 -2.918 -9.172 1.00 92.81 233 GLU A O 1
ATOM 1818 N N . TRP A 1 234 ? -10.285 -1.841 -9.855 1.00 92.19 234 TRP A N 1
ATOM 1819 C CA . TRP A 1 234 ? -9.612 -0.628 -10.311 1.00 92.19 234 TRP A CA 1
ATOM 1820 C C . TRP A 1 234 ? -10.189 0.611 -9.649 1.00 92.19 234 TRP A C 1
ATOM 1822 O O . TRP A 1 234 ? -11.400 0.724 -9.447 1.00 92.19 234 TRP A O 1
ATOM 1832 N N . VAL A 1 235 ? -9.329 1.583 -9.365 1.00 91.81 235 VAL A N 1
ATOM 1833 C CA . VAL A 1 235 ? -9.763 2.924 -8.980 1.00 91.81 235 VAL A CA 1
ATOM 1834 C C . VAL A 1 235 ? -8.819 3.975 -9.550 1.00 91.81 235 VAL A C 1
ATOM 1836 O O . VAL A 1 235 ? -7.619 3.749 -9.653 1.00 91.81 235 VAL A O 1
ATOM 1839 N N . LYS A 1 236 ? -9.350 5.140 -9.921 1.00 90.06 236 LYS A N 1
ATOM 1840 C CA . LYS A 1 236 ? -8.533 6.299 -10.294 1.00 90.06 236 LYS A CA 1
ATOM 1841 C C . LYS A 1 236 ? -8.362 7.219 -9.093 1.00 90.06 236 LYS A C 1
ATOM 1843 O O . LYS A 1 236 ? -9.330 7.495 -8.387 1.00 90.06 236 LYS A O 1
ATOM 1848 N N . LEU A 1 237 ? -7.146 7.695 -8.875 1.00 87.69 237 LEU A N 1
ATOM 1849 C CA . LEU A 1 237 ? -6.781 8.652 -7.844 1.00 87.69 237 LEU A CA 1
ATOM 1850 C C . LEU A 1 237 ? -6.606 10.016 -8.497 1.00 87.69 237 LEU A C 1
ATOM 1852 O O . LEU A 1 237 ? -5.690 10.240 -9.285 1.00 87.69 237 LEU A O 1
ATOM 1856 N N . GLN A 1 238 ? -7.510 10.923 -8.156 1.00 82.12 238 GLN A N 1
ATOM 1857 C CA . GLN A 1 238 ? -7.446 12.315 -8.575 1.00 82.12 238 GLN A CA 1
ATOM 1858 C C . GLN A 1 238 ? -6.548 13.050 -7.585 1.00 82.12 238 GLN A C 1
ATOM 1860 O O . GLN A 1 238 ? -6.960 13.271 -6.446 1.00 82.12 238 GLN A O 1
ATOM 1865 N N . VAL A 1 239 ? -5.314 13.350 -7.983 1.00 74.25 239 VAL A N 1
ATOM 1866 C CA . VAL A 1 239 ? -4.349 14.109 -7.177 1.00 74.25 239 VAL A CA 1
ATOM 1867 C C . VAL A 1 239 ? -4.268 15.515 -7.765 1.00 74.25 239 VAL A C 1
ATOM 1869 O O . VAL A 1 239 ? -4.046 15.636 -8.968 1.00 74.25 239 VAL A O 1
ATOM 1872 N N . ASP A 1 240 ? -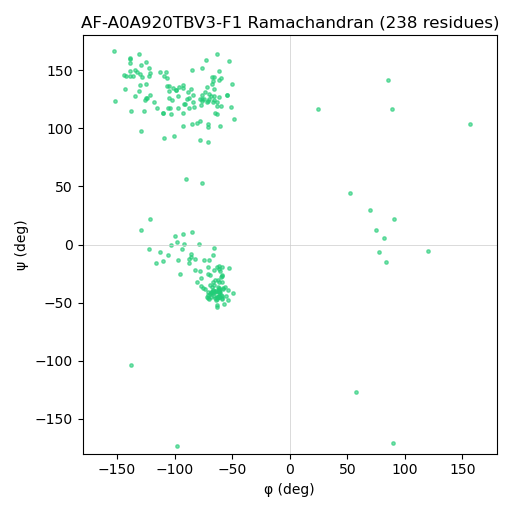4.479 16.533 -6.927 1.00 59.28 240 ASP A N 1
ATOM 1873 C CA . ASP A 1 240 ? -4.336 17.950 -7.296 1.00 59.28 240 ASP A CA 1
ATOM 1874 C C . ASP A 1 240 ? -2.873 18.416 -7.189 1.00 59.28 240 ASP A C 1
ATOM 1876 O O . ASP A 1 240 ? -2.153 17.913 -6.285 1.00 59.28 240 ASP A O 1
#